Protein AF-A0A821EH06-F1 (afdb_monomer_lite)

Sequence (300 aa):
MPVSCYENNYISHDSTIPNVIPVTTNDNQTNRSSASYPCANDYSTTKKLIIRVIKYSCQLEQRFNEFCLLRSLLRQLLQFHNDDKTQHEREQYLLKLFDLNKSNDLYLRRNLFLLNDLLDVRFRRSPIETENNNEKNFVRTYETNINELLLHILNQLIEPSANTNDTYTNTVNGLHSSYSQLRLSTGSVSTAVTYHIPTASKILFIIDDIHFADESSLKHLLTLGSHSKCLLILSMKPPHNNHNSRSTSNTLQSISTDSRVYLRRLPGLELRYLATLACQILSVHKVPTKIVKVLNESCN

Foldseek 3Di:
DDDDDDDDDDDDDDPDDDFWDQDDDDDDDDDDDDDDDPDPPPPPVPPGATEGEAEAEFDLVQQPPPCSVVLNRVCVLQVVPDCPDPLVRLVVSLLVLADPVDPVSVVLLLVCCLCCVSDVHHDDNDPPPPPPPPPPPPPPDSLNSVLSNVVSSLCSQQDPDPPPPPPPPPDDDDDDDDDDDPDDDDDDPPPPPPDDRHHGNAYEYAYEQCQSHHPNNLSSVVSVCPDPRYHYHYYHDDDDPPPPPPDPDVSVVVLVVDPVDDDDDDDPDDLVCQQVVVCVVVVHPGDDPVVSVVSVVVRD

Radius of gyration: 26.93 Å; chains: 1; bounding box: 76×60×78 Å

pLDDT: mean 74.35, std 22.85, range [26.41, 97.38]

Structure (mmCIF, N/CA/C/O backbone):
data_AF-A0A821EH06-F1
#
_entry.id   AF-A0A821EH06-F1
#
loop_
_atom_site.group_PDB
_atom_site.id
_atom_site.type_symbol
_atom_site.label_atom_id
_atom_site.label_alt_id
_atom_site.label_comp_id
_atom_site.label_asym_id
_atom_site.label_entity_id
_atom_site.label_seq_id
_atom_site.pdbx_PDB_ins_code
_atom_site.Cartn_x
_atom_site.Cartn_y
_atom_site.Cartn_z
_atom_site.occupancy
_atom_site.B_iso_or_equiv
_atom_site.auth_seq_id
_atom_site.auth_comp_id
_atom_site.auth_asym_id
_atom_site.auth_atom_id
_atom_site.pdbx_PDB_model_num
ATOM 1 N N . MET A 1 1 ? 13.508 -24.545 -37.659 1.00 35.31 1 MET A N 1
ATOM 2 C CA . MET A 1 1 ? 12.594 -24.614 -36.498 1.00 35.31 1 MET A CA 1
ATOM 3 C C . MET A 1 1 ? 11.491 -23.591 -36.704 1.00 35.31 1 MET A C 1
ATOM 5 O O . MET A 1 1 ? 11.846 -22.462 -37.027 1.00 35.31 1 MET A O 1
ATOM 9 N N . PRO A 1 2 ? 10.201 -23.951 -36.616 1.00 31.28 2 PRO A N 1
ATOM 10 C CA . PRO A 1 2 ? 9.131 -22.988 -36.829 1.00 31.28 2 PRO A CA 1
ATOM 11 C C . PRO A 1 2 ? 8.943 -22.144 -35.562 1.00 31.28 2 PRO A C 1
ATOM 13 O O . PRO A 1 2 ? 8.886 -22.672 -34.454 1.00 31.28 2 PRO A O 1
ATOM 16 N N . VAL A 1 3 ? 8.897 -20.827 -35.744 1.00 29.98 3 VAL A N 1
ATOM 17 C CA . VAL A 1 3 ? 8.636 -19.836 -34.695 1.00 29.98 3 VAL A CA 1
ATOM 18 C C . VAL A 1 3 ? 7.127 -19.609 -34.660 1.00 29.98 3 VAL A C 1
ATOM 20 O O . VAL A 1 3 ? 6.550 -19.207 -35.667 1.00 29.98 3 VAL A O 1
ATOM 23 N N . SER A 1 4 ? 6.484 -19.898 -33.528 1.00 26.41 4 SER A N 1
ATOM 24 C CA . SER A 1 4 ? 5.063 -19.610 -33.329 1.00 26.41 4 SER A CA 1
ATOM 25 C C . SER A 1 4 ? 4.859 -18.103 -33.172 1.00 26.41 4 SER A C 1
ATOM 27 O O . SER A 1 4 ? 5.376 -17.496 -32.230 1.00 26.41 4 SER A O 1
ATOM 29 N N . CYS A 1 5 ? 4.106 -17.502 -34.087 1.00 27.39 5 CYS A N 1
ATOM 30 C CA . CYS A 1 5 ? 3.636 -16.129 -33.984 1.00 27.39 5 CYS A CA 1
ATOM 31 C C . CYS A 1 5 ? 2.532 -16.061 -32.920 1.00 27.39 5 CYS A C 1
ATOM 33 O O . CYS A 1 5 ? 1.498 -16.703 -33.076 1.00 27.39 5 CYS A O 1
ATOM 35 N N . TYR A 1 6 ? 2.749 -15.298 -31.848 1.00 28.02 6 TYR A N 1
ATOM 36 C CA . TYR A 1 6 ? 1.668 -14.875 -30.960 1.00 28.02 6 TYR A CA 1
ATOM 37 C C . TYR A 1 6 ? 1.122 -13.541 -31.474 1.00 28.02 6 TYR A C 1
ATOM 39 O O . TYR A 1 6 ? 1.847 -12.544 -31.507 1.00 28.02 6 TYR A O 1
ATOM 47 N N . GLU A 1 7 ? -0.143 -13.532 -31.890 1.00 27.62 7 GLU A N 1
ATOM 48 C CA . GLU A 1 7 ? -0.917 -12.307 -32.080 1.00 27.62 7 GLU A CA 1
ATOM 49 C C . GLU A 1 7 ? -1.227 -11.710 -30.705 1.00 27.62 7 GLU A C 1
ATOM 51 O O . GLU A 1 7 ? -1.977 -12.286 -29.920 1.00 27.62 7 GLU A O 1
ATOM 56 N N . ASN A 1 8 ? -0.643 -10.551 -30.409 1.00 29.97 8 ASN A N 1
ATOM 57 C CA . ASN A 1 8 ? -1.032 -9.735 -29.267 1.00 29.97 8 ASN A CA 1
ATOM 58 C C . ASN A 1 8 ? -1.765 -8.500 -29.787 1.00 29.97 8 ASN A C 1
ATOM 60 O O . ASN A 1 8 ? -1.144 -7.569 -30.296 1.00 29.97 8 ASN A O 1
ATOM 64 N N . ASN A 1 9 ? -3.087 -8.488 -29.621 1.00 27.39 9 ASN A N 1
ATOM 65 C CA . ASN A 1 9 ? -3.887 -7.275 -29.740 1.00 27.39 9 ASN A CA 1
ATOM 66 C C . ASN A 1 9 ? -3.593 -6.386 -28.529 1.00 27.39 9 ASN A C 1
ATOM 68 O O . ASN A 1 9 ? -4.043 -6.670 -27.419 1.00 27.39 9 ASN A O 1
ATOM 72 N N . TYR A 1 10 ? -2.811 -5.327 -28.732 1.00 33.59 10 TYR A N 1
ATOM 73 C CA . TYR A 1 10 ? -2.544 -4.337 -27.694 1.00 33.59 10 TYR A CA 1
ATOM 74 C C . TYR A 1 10 ? -3.632 -3.258 -27.716 1.00 33.59 10 TYR A C 1
ATOM 76 O O . TYR A 1 10 ? -3.831 -2.580 -28.724 1.00 33.59 10 TYR A O 1
ATOM 84 N N . ILE A 1 11 ? -4.349 -3.114 -26.600 1.00 30.94 11 ILE A N 1
ATOM 85 C CA . ILE A 1 11 ? -5.314 -2.035 -26.374 1.00 30.94 11 ILE A CA 1
ATOM 86 C C . ILE A 1 11 ? -4.530 -0.814 -25.879 1.00 30.94 11 ILE A C 1
ATOM 88 O O . ILE A 1 11 ? -3.825 -0.886 -24.873 1.00 30.94 11 ILE A O 1
ATOM 92 N N . SER A 1 12 ? -4.644 0.302 -26.600 1.00 28.78 12 SER A N 1
ATOM 93 C CA . SER A 1 12 ? -4.076 1.593 -26.203 1.00 28.78 12 SER A CA 1
ATOM 94 C C . SER A 1 12 ? -4.744 2.087 -24.916 1.00 28.78 12 SER A C 1
ATOM 96 O O . SER A 1 12 ? -5.971 2.182 -24.856 1.00 28.78 12 SER A O 1
ATOM 98 N N . HIS A 1 13 ? -3.953 2.390 -23.885 1.00 33.12 13 HIS A N 1
ATOM 99 C CA . HIS A 1 13 ? -4.451 2.964 -22.638 1.00 33.12 13 HIS A CA 1
ATOM 100 C C . HIS A 1 13 ? -4.210 4.471 -22.618 1.00 33.12 13 HIS A C 1
ATOM 102 O O . HIS A 1 13 ? -3.100 4.927 -22.353 1.00 33.12 13 HIS A O 1
ATOM 108 N N . ASP A 1 14 ? -5.287 5.220 -22.848 1.00 28.88 14 ASP A N 1
ATOM 109 C CA . ASP A 1 14 ? -5.404 6.614 -22.439 1.00 28.88 14 ASP A CA 1
ATOM 110 C C . ASP A 1 14 ? -5.573 6.695 -20.913 1.00 28.88 14 ASP A C 1
ATOM 112 O O . ASP A 1 14 ? -6.276 5.898 -20.278 1.00 28.88 14 ASP A O 1
ATOM 116 N N . SER A 1 15 ? -4.882 7.655 -20.309 1.00 38.91 15 SER A N 1
ATOM 117 C CA . SER A 1 15 ? -4.816 7.884 -18.870 1.00 38.91 15 SER A CA 1
ATOM 118 C C . SER A 1 15 ? -6.115 8.484 -18.329 1.00 38.91 15 SER A C 1
ATOM 120 O O . SER A 1 15 ? -6.247 9.696 -18.192 1.00 38.91 15 SER A O 1
ATOM 122 N N . THR A 1 16 ? -7.081 7.623 -18.012 1.00 38.97 16 THR A N 1
ATOM 123 C CA . THR A 1 16 ? -8.160 7.833 -17.022 1.00 38.97 16 THR A CA 1
ATOM 124 C C . THR A 1 16 ? -8.877 6.494 -16.817 1.00 38.97 16 THR A C 1
ATOM 126 O O . THR A 1 1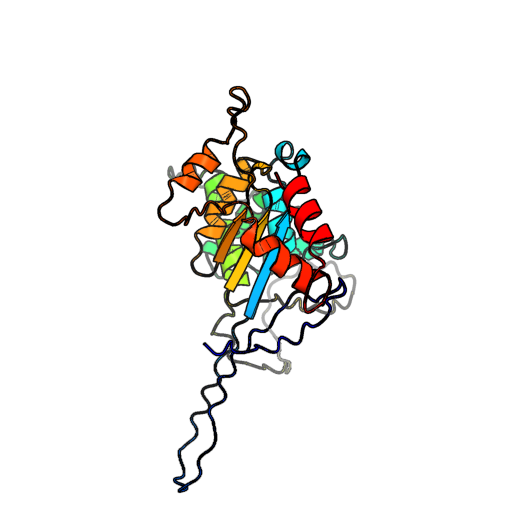6 ? -9.954 6.248 -17.347 1.00 38.97 16 THR A O 1
ATOM 129 N N . ILE A 1 17 ? -8.248 5.564 -16.088 1.00 36.72 17 ILE A N 1
ATOM 130 C CA . ILE A 1 17 ? -8.836 4.237 -15.834 1.00 36.72 17 ILE A CA 1
ATOM 131 C C . ILE A 1 17 ? -9.448 4.206 -14.425 1.00 36.72 17 ILE A C 1
ATOM 133 O O . ILE A 1 17 ? -8.758 4.548 -13.461 1.00 36.72 17 ILE A O 1
ATOM 137 N N . PRO A 1 18 ? -10.714 3.777 -14.269 1.00 41.22 18 PRO A N 1
ATOM 138 C CA . PRO A 1 18 ? -11.351 3.615 -12.968 1.00 41.22 18 PRO A CA 1
ATOM 139 C C . PRO A 1 18 ? -10.690 2.498 -12.143 1.00 41.22 18 PRO A C 1
ATOM 141 O O . PRO A 1 18 ? -10.280 1.457 -12.650 1.00 41.22 18 PRO A O 1
ATOM 144 N N . ASN A 1 19 ? -10.610 2.730 -10.834 1.00 45.41 19 ASN A N 1
ATOM 145 C CA . ASN A 1 19 ? -9.705 2.083 -9.875 1.00 45.41 19 ASN A CA 1
ATOM 146 C C . ASN A 1 19 ? -10.080 0.641 -9.447 1.00 45.41 19 ASN A C 1
ATOM 148 O O . ASN A 1 19 ? -9.717 0.196 -8.357 1.00 45.41 19 ASN A O 1
ATOM 152 N N . VAL A 1 20 ? -10.834 -0.100 -10.263 1.00 46.38 20 VAL A N 1
ATOM 153 C CA . VAL A 1 20 ? -11.288 -1.461 -9.937 1.00 46.38 20 VAL A CA 1
ATOM 154 C C . VAL A 1 20 ? -11.141 -2.339 -11.174 1.00 46.38 20 VAL A C 1
ATOM 156 O O . VAL A 1 20 ? -11.916 -2.214 -12.116 1.00 46.38 20 VAL A O 1
ATOM 159 N N . ILE A 1 21 ? -10.147 -3.233 -11.172 1.00 45.00 21 ILE A N 1
ATOM 160 C CA . ILE A 1 21 ? -9.966 -4.231 -12.233 1.00 45.00 21 ILE A CA 1
ATOM 161 C C . ILE A 1 21 ? -10.627 -5.535 -11.772 1.00 45.00 21 ILE A C 1
ATOM 163 O O . ILE A 1 21 ? -10.062 -6.250 -10.939 1.00 45.00 21 ILE A O 1
ATOM 167 N N . PRO A 1 22 ? -11.822 -5.877 -12.278 1.00 41.72 22 PRO A N 1
ATOM 168 C CA . PRO A 1 22 ? -12.354 -7.216 -12.119 1.00 41.72 22 PRO A CA 1
ATOM 169 C C . PRO A 1 22 ? -11.514 -8.215 -12.924 1.00 41.72 22 PRO A C 1
ATOM 171 O O . PRO A 1 22 ? -11.575 -8.225 -14.150 1.00 41.72 22 PRO A O 1
ATOM 174 N N . VAL A 1 23 ? -10.766 -9.090 -12.253 1.00 42.41 23 VAL A N 1
ATOM 175 C CA . VAL A 1 23 ? -10.092 -10.213 -12.920 1.00 42.41 23 VAL A CA 1
ATOM 176 C C . VAL A 1 23 ? -11.081 -11.374 -13.030 1.00 42.41 23 VAL A C 1
ATOM 178 O O . VAL A 1 23 ? -11.440 -11.991 -12.031 1.00 42.41 23 VAL A O 1
ATOM 181 N N . THR A 1 24 ? -11.553 -11.651 -14.244 1.00 36.44 24 THR A N 1
ATOM 182 C CA . THR A 1 24 ? -12.287 -12.878 -14.601 1.00 36.44 24 THR A CA 1
ATOM 183 C C . THR A 1 24 ? -11.355 -13.799 -15.375 1.00 36.44 24 THR A C 1
ATOM 185 O O . THR A 1 24 ? -11.026 -13.514 -16.522 1.00 36.44 24 THR A O 1
ATOM 188 N N . THR A 1 25 ? -10.925 -14.897 -14.761 1.00 34.91 25 THR A N 1
ATOM 189 C CA . THR A 1 25 ? -10.268 -16.009 -15.459 1.00 34.91 25 THR A CA 1
ATOM 190 C C . THR A 1 25 ? -11.351 -16.883 -16.090 1.00 34.91 25 THR A C 1
ATOM 192 O O . THR A 1 25 ? -12.025 -17.621 -15.377 1.00 34.91 25 THR A O 1
ATOM 195 N N . ASN A 1 26 ? -11.559 -16.755 -17.403 1.00 35.03 26 ASN A N 1
ATOM 196 C CA . ASN A 1 26 ? -12.388 -17.677 -18.180 1.00 35.03 26 ASN A CA 1
ATOM 197 C C . ASN A 1 26 ? -11.475 -18.708 -18.852 1.00 35.03 26 ASN A C 1
ATOM 199 O O . ASN A 1 26 ? -10.814 -18.392 -19.840 1.00 35.03 26 ASN A O 1
ATOM 203 N N . ASP A 1 27 ? -11.475 -19.934 -18.336 1.00 41.16 27 ASP A N 1
ATOM 204 C CA . ASP A 1 27 ? -10.922 -21.094 -19.031 1.00 41.16 27 ASP A CA 1
ATOM 205 C C . ASP A 1 27 ? -11.995 -21.646 -19.979 1.00 41.16 27 ASP A C 1
ATOM 207 O O . ASP A 1 27 ? -12.896 -22.373 -19.564 1.00 41.16 27 ASP A O 1
ATOM 211 N N . ASN A 1 28 ? -11.927 -21.288 -21.264 1.00 41.69 28 ASN A N 1
ATOM 212 C CA . ASN A 1 28 ? -12.802 -21.876 -22.280 1.00 41.69 28 ASN A CA 1
ATOM 213 C C . ASN A 1 28 ? -12.155 -23.127 -22.889 1.00 41.69 28 ASN A C 1
ATOM 215 O O . ASN A 1 28 ? -11.200 -23.045 -23.663 1.00 41.69 28 ASN A O 1
ATOM 219 N N . GLN A 1 29 ? -12.730 -24.284 -22.552 1.00 39.81 29 GLN A N 1
ATOM 220 C CA . GLN A 1 29 ? -12.490 -25.569 -23.200 1.00 39.81 29 GLN A CA 1
ATOM 221 C C . GLN A 1 29 ? -13.198 -25.675 -24.555 1.00 39.81 29 GLN A C 1
ATOM 223 O O . GLN A 1 29 ? -14.262 -25.111 -24.804 1.00 39.81 29 GLN A O 1
ATOM 228 N N . THR A 1 30 ? -12.559 -26.445 -25.427 1.00 42.34 30 THR A N 1
ATOM 229 C CA . THR A 1 30 ? -12.935 -26.752 -26.802 1.00 42.34 30 THR A CA 1
ATOM 230 C C . THR A 1 30 ? -14.045 -27.810 -26.858 1.00 42.34 30 THR A C 1
ATOM 232 O O . THR A 1 30 ? -14.008 -28.813 -26.151 1.00 42.34 30 THR A O 1
ATOM 235 N N . ASN A 1 31 ? -15.012 -27.581 -27.748 1.00 47.19 31 ASN A N 1
ATOM 236 C CA . ASN A 1 31 ? -16.177 -28.416 -28.049 1.00 47.19 31 ASN A CA 1
ATOM 237 C C . ASN A 1 31 ? -15.871 -29.908 -28.284 1.00 47.19 31 ASN A C 1
ATOM 239 O O . ASN A 1 31 ? -15.059 -30.237 -29.150 1.00 47.19 31 ASN A O 1
ATOM 243 N N . ARG A 1 32 ? -16.672 -30.796 -27.676 1.00 38.34 32 ARG A N 1
ATOM 244 C CA . ARG A 1 32 ? -17.138 -32.049 -28.303 1.00 38.34 32 ARG A CA 1
ATOM 245 C C . ARG A 1 32 ? -18.443 -32.539 -27.666 1.00 38.34 32 ARG A C 1
ATOM 247 O O . ARG A 1 32 ? -18.538 -32.709 -26.457 1.00 38.34 32 ARG A O 1
ATOM 254 N N . SER A 1 33 ? -19.441 -32.736 -28.520 1.00 45.84 33 SER A N 1
ATOM 255 C CA . SER A 1 33 ? -20.816 -33.130 -28.213 1.00 45.84 33 SER A CA 1
ATOM 256 C C . SER A 1 33 ? -20.946 -34.618 -27.890 1.00 45.84 33 SER A C 1
ATOM 258 O O . SER A 1 33 ? -20.492 -35.418 -28.701 1.00 45.84 33 SER A O 1
ATOM 260 N N . SER A 1 34 ? -21.657 -34.975 -26.810 1.00 44.31 34 SER A N 1
ATOM 261 C CA . SER A 1 34 ? -22.610 -36.107 -26.772 1.00 44.31 34 SER A CA 1
ATOM 262 C C . SER A 1 34 ? -23.191 -36.365 -25.369 1.00 44.31 34 SER A C 1
ATOM 264 O O . SER A 1 34 ? -22.455 -36.359 -24.390 1.00 44.31 34 SER A O 1
ATOM 266 N N . ALA A 1 35 ? -24.488 -36.706 -25.352 1.00 41.72 35 ALA A N 1
ATOM 267 C CA . ALA A 1 35 ? -25.292 -37.329 -24.287 1.00 41.72 35 ALA A CA 1
ATOM 268 C C . ALA A 1 35 ? -25.707 -36.465 -23.074 1.00 41.72 35 ALA A C 1
ATOM 270 O O . ALA A 1 35 ? -24.944 -36.187 -22.155 1.00 41.72 35 ALA A O 1
ATOM 271 N N . SER A 1 36 ? -26.993 -36.101 -23.073 1.00 43.34 36 SER A N 1
ATOM 272 C CA . SER A 1 36 ? -27.711 -35.391 -22.017 1.00 43.34 36 SER A CA 1
ATOM 273 C C . SER A 1 36 ? -28.086 -36.319 -20.854 1.00 43.34 36 SER A C 1
ATOM 275 O O . SER A 1 36 ? -29.035 -37.098 -20.959 1.00 43.34 36 SER A O 1
ATOM 277 N N . TYR A 1 37 ? -27.392 -36.172 -19.729 1.00 48.25 37 TYR A N 1
ATOM 278 C CA . TYR A 1 37 ? -27.926 -36.492 -18.404 1.00 48.25 37 TYR A CA 1
ATOM 279 C C . TYR A 1 37 ? -28.367 -35.181 -17.732 1.00 48.25 37 TYR A C 1
ATOM 281 O O . TYR A 1 37 ? -27.682 -34.169 -17.905 1.00 48.25 37 TYR A O 1
ATOM 289 N N . PRO A 1 38 ? -29.475 -35.152 -16.968 1.00 46.28 38 PRO A N 1
ATOM 290 C CA . PRO A 1 38 ? -29.847 -33.991 -16.172 1.00 46.28 38 PRO A CA 1
ATOM 291 C C . PRO A 1 38 ? -28.908 -33.921 -14.964 1.00 46.28 38 PRO A C 1
ATOM 293 O O . PRO A 1 38 ? -29.200 -34.437 -13.888 1.00 46.28 38 PRO A O 1
ATOM 296 N N . CYS A 1 39 ? -27.731 -33.333 -15.166 1.00 44.28 39 CYS A N 1
ATOM 297 C CA . CYS A 1 39 ? -26.851 -32.970 -14.070 1.00 44.28 39 CYS A CA 1
ATOM 298 C C . CYS A 1 39 ? -27.495 -31.775 -13.362 1.00 44.28 39 CYS A C 1
ATOM 300 O O . CYS A 1 39 ? -27.736 -30.739 -13.985 1.00 44.28 39 CYS A O 1
ATOM 302 N N . ALA A 1 40 ? -27.827 -31.941 -12.083 1.00 47.28 40 ALA A N 1
ATOM 303 C CA . ALA A 1 40 ? -28.169 -30.831 -11.214 1.00 47.28 40 ALA A CA 1
ATOM 304 C C . ALA A 1 40 ? -26.985 -29.858 -11.232 1.00 47.28 40 ALA A C 1
ATOM 306 O O . ALA A 1 40 ? -25.922 -30.142 -10.686 1.00 47.28 40 ALA A O 1
ATOM 307 N N . ASN A 1 41 ? -27.144 -28.748 -11.951 1.00 47.53 41 ASN A N 1
ATOM 308 C CA . ASN A 1 41 ? -26.167 -27.678 -11.946 1.00 47.53 41 ASN A CA 1
ATOM 309 C C . ASN A 1 41 ? -26.222 -27.029 -10.563 1.00 47.53 41 ASN A C 1
ATOM 311 O O . ASN A 1 41 ? -27.039 -26.143 -10.311 1.00 47.53 41 ASN A O 1
ATOM 315 N N . ASP A 1 42 ? -25.344 -27.482 -9.674 1.00 46.19 42 ASP A N 1
ATOM 316 C CA . ASP A 1 42 ? -24.936 -26.728 -8.500 1.00 46.19 42 ASP A CA 1
ATOM 317 C C . ASP A 1 42 ? -24.261 -25.449 -9.001 1.00 46.19 42 ASP A C 1
ATOM 319 O O . ASP A 1 42 ? -23.049 -25.385 -9.215 1.00 46.19 42 ASP A O 1
ATOM 323 N N . TYR A 1 43 ? -25.065 -24.412 -9.239 1.00 54.75 43 TYR A N 1
ATOM 324 C CA . TYR A 1 43 ? -24.589 -23.057 -9.484 1.00 54.75 43 TYR A CA 1
ATOM 325 C C . TYR A 1 43 ? -24.007 -22.509 -8.178 1.00 54.75 43 TYR A C 1
ATOM 327 O O . TYR A 1 43 ? -24.575 -21.629 -7.534 1.00 54.75 43 TYR A O 1
ATOM 335 N N . SER A 1 44 ? -22.856 -23.046 -7.771 1.00 59.66 44 SER A N 1
ATOM 336 C CA . SER A 1 44 ? -21.992 -22.412 -6.791 1.00 59.66 44 SER A CA 1
ATOM 337 C C . SER A 1 44 ? -21.570 -21.086 -7.401 1.00 59.66 44 SER A C 1
ATOM 339 O O . SER A 1 44 ? -20.740 -21.031 -8.309 1.00 59.66 44 SER A O 1
ATOM 341 N N . THR A 1 45 ? -22.218 -20.007 -6.970 1.00 70.31 45 THR A N 1
ATOM 342 C CA . THR A 1 45 ? -21.861 -18.650 -7.363 1.00 70.31 45 THR A CA 1
ATOM 343 C C . THR A 1 45 ? -20.470 -18.373 -6.811 1.00 70.31 45 THR A C 1
ATOM 345 O O . THR A 1 45 ? -20.314 -17.915 -5.676 1.00 70.31 45 THR A O 1
ATOM 348 N N . THR A 1 46 ? -19.440 -18.698 -7.590 1.00 74.94 46 THR A N 1
ATOM 349 C CA . THR A 1 46 ? -18.056 -18.382 -7.258 1.00 74.94 46 THR A CA 1
ATOM 350 C C . THR A 1 46 ? -17.966 -16.873 -7.102 1.00 74.94 46 THR A C 1
ATOM 352 O O . THR A 1 46 ? -18.081 -16.130 -8.080 1.00 74.94 46 THR A O 1
ATOM 355 N N . LYS A 1 47 ? -17.835 -16.406 -5.855 1.00 78.56 47 LYS A N 1
ATOM 356 C CA . LYS A 1 47 ? -17.725 -14.979 -5.551 1.00 78.56 47 LYS A CA 1
ATOM 357 C C . LYS A 1 47 ? -16.556 -14.413 -6.349 1.00 78.56 47 LYS A C 1
ATOM 359 O O . LYS A 1 47 ? -15.421 -14.868 -6.211 1.00 78.56 47 LYS A O 1
ATOM 364 N N . LYS A 1 48 ? -16.847 -13.428 -7.197 1.00 84.00 48 LYS A N 1
ATOM 365 C CA . LYS A 1 48 ? -15.843 -12.744 -8.006 1.00 84.00 48 LYS A CA 1
ATOM 366 C C . LYS A 1 48 ? -14.813 -12.100 -7.080 1.00 84.00 48 LYS A C 1
ATOM 368 O O . LYS A 1 48 ? -15.170 -11.284 -6.234 1.00 84.00 48 LYS A O 1
ATOM 373 N N . LEU A 1 49 ? -13.547 -12.474 -7.239 1.00 86.25 49 LEU A N 1
ATOM 374 C CA . LEU A 1 49 ? -12.453 -11.897 -6.466 1.00 86.25 49 LEU A CA 1
ATOM 375 C C . LEU A 1 49 ? -12.280 -10.424 -6.863 1.00 86.25 49 LEU A C 1
ATOM 377 O O . LEU A 1 49 ? -11.999 -10.119 -8.022 1.00 86.25 49 LEU A O 1
ATOM 381 N N . ILE A 1 50 ? -12.425 -9.514 -5.900 1.00 90.56 50 ILE A N 1
ATOM 382 C CA . ILE A 1 50 ? -12.175 -8.084 -6.109 1.00 90.56 50 ILE A CA 1
ATOM 383 C C . ILE A 1 50 ? -10.796 -7.768 -5.537 1.00 90.56 50 ILE A C 1
ATOM 385 O O . ILE A 1 50 ? -10.584 -7.871 -4.329 1.00 90.56 50 ILE A O 1
ATOM 389 N N . ILE A 1 51 ? -9.849 -7.397 -6.398 1.00 93.12 51 ILE A N 1
ATOM 390 C CA . ILE A 1 51 ? -8.514 -6.959 -5.980 1.00 93.12 51 ILE A CA 1
ATOM 391 C C . ILE A 1 51 ? -8.457 -5.443 -6.092 1.00 93.12 51 ILE A C 1
ATOM 393 O O . ILE A 1 51 ? -8.684 -4.880 -7.163 1.00 93.12 51 ILE A O 1
ATOM 397 N N . ARG A 1 52 ? -8.113 -4.784 -4.990 1.00 94.00 52 ARG A N 1
ATOM 398 C CA . ARG A 1 52 ? -7.849 -3.350 -4.981 1.00 94.00 52 ARG A CA 1
ATOM 399 C C . ARG A 1 52 ? -6.362 -3.098 -5.161 1.00 94.00 52 ARG A C 1
ATOM 401 O O . ARG A 1 52 ? -5.559 -3.639 -4.408 1.00 94.00 52 ARG A O 1
ATOM 408 N N . VAL A 1 53 ? -6.004 -2.258 -6.124 1.00 95.50 53 VAL A N 1
ATOM 409 C CA . VAL A 1 53 ? -4.609 -1.891 -6.390 1.00 95.50 53 VAL A CA 1
ATOM 410 C C . VAL A 1 53 ? -4.374 -0.458 -5.924 1.00 95.50 53 VAL A C 1
ATOM 412 O O . VAL A 1 53 ? -5.112 0.445 -6.304 1.00 95.50 53 VAL A O 1
ATOM 415 N N . ILE A 1 54 ? -3.355 -0.255 -5.093 1.00 96.06 54 ILE A N 1
ATOM 416 C CA . ILE A 1 54 ? -2.909 1.050 -4.602 1.00 96.06 54 ILE A CA 1
ATOM 417 C C . ILE A 1 54 ? -1.498 1.261 -5.134 1.00 96.06 54 ILE A C 1
ATOM 419 O O . ILE A 1 54 ? -0.588 0.506 -4.794 1.00 96.06 54 ILE A O 1
ATOM 423 N N . LYS A 1 55 ? -1.331 2.268 -5.993 1.00 96.62 55 LYS A N 1
ATOM 424 C CA . LYS A 1 55 ? -0.038 2.630 -6.580 1.00 96.62 55 LYS A CA 1
ATOM 425 C C . LYS A 1 55 ? 0.451 3.933 -5.968 1.00 96.62 55 LYS A C 1
ATOM 427 O O . LYS A 1 55 ? -0.308 4.897 -5.853 1.00 96.62 55 LYS A O 1
ATOM 432 N N . TYR A 1 56 ? 1.718 3.970 -5.588 1.00 96.50 56 TYR A N 1
ATOM 433 C CA . TYR A 1 56 ? 2.339 5.164 -5.041 1.00 96.50 56 TYR A CA 1
ATOM 434 C C . TYR A 1 56 ? 3.794 5.257 -5.479 1.00 96.50 56 TYR A C 1
ATOM 436 O O . TYR A 1 56 ? 4.498 4.259 -5.459 1.00 96.50 56 TYR A O 1
ATOM 444 N N . SER A 1 57 ? 4.247 6.451 -5.845 1.00 96.38 57 SER A N 1
ATOM 445 C CA . SER A 1 57 ? 5.657 6.719 -6.126 1.00 96.38 57 SER A CA 1
ATOM 446 C C . SER A 1 57 ? 6.166 7.690 -5.078 1.00 96.38 57 SER A C 1
ATOM 448 O O . SER A 1 57 ? 5.640 8.800 -4.958 1.00 96.38 57 SER A O 1
ATOM 450 N N . CYS A 1 58 ? 7.168 7.275 -4.311 1.00 94.44 58 CYS A N 1
ATOM 451 C CA . CYS A 1 58 ? 7.802 8.158 -3.347 1.00 94.44 58 CYS A CA 1
ATOM 452 C C . CYS A 1 58 ? 8.599 9.248 -4.073 1.00 94.44 58 CYS A C 1
ATOM 454 O O . CYS A 1 58 ? 9.189 9.016 -5.127 1.00 94.44 58 CYS A O 1
ATOM 456 N N . GLN A 1 59 ? 8.637 10.438 -3.482 1.00 92.75 59 GLN A N 1
ATOM 457 C CA . GLN A 1 59 ? 9.445 11.563 -3.959 1.00 92.75 59 GLN A CA 1
ATOM 458 C C . GLN A 1 59 ? 10.504 11.911 -2.916 1.00 92.75 59 GLN A C 1
ATOM 460 O O . GLN A 1 59 ? 10.295 11.685 -1.724 1.00 92.75 59 GLN A O 1
ATOM 465 N N . LEU A 1 60 ? 11.635 12.469 -3.349 1.00 86.88 60 LEU A N 1
ATOM 466 C CA . LEU A 1 60 ? 12.774 12.761 -2.474 1.00 86.88 60 LEU A CA 1
ATOM 467 C C . LEU A 1 60 ? 12.389 13.670 -1.297 1.00 86.88 60 LEU A C 1
ATOM 469 O O . LEU A 1 60 ? 12.833 13.453 -0.171 1.00 86.88 60 LEU A O 1
ATOM 473 N N . GLU A 1 61 ? 11.534 14.657 -1.547 1.00 88.31 61 GLU A N 1
ATOM 474 C CA . GLU A 1 61 ? 11.060 15.642 -0.575 1.00 88.31 61 GLU A CA 1
ATOM 475 C C . GLU A 1 61 ? 10.285 14.986 0.576 1.00 88.31 61 GLU A C 1
ATOM 477 O O . GLU A 1 61 ? 10.277 15.487 1.701 1.00 88.31 61 GLU A O 1
ATOM 482 N N . GLN A 1 62 ? 9.661 13.835 0.317 1.00 81.81 62 GLN A N 1
ATOM 483 C CA . GLN A 1 62 ? 8.831 13.125 1.288 1.00 81.81 62 GLN A CA 1
ATOM 484 C C . GLN A 1 62 ? 9.655 12.512 2.414 1.00 81.81 62 GLN A C 1
ATOM 486 O O . GLN A 1 62 ? 9.137 12.355 3.515 1.00 81.81 62 GLN A O 1
ATOM 491 N N . ARG A 1 63 ? 10.948 12.247 2.185 1.00 81.69 63 ARG A N 1
ATOM 492 C CA . ARG A 1 63 ? 11.863 11.739 3.216 1.00 81.69 63 ARG A CA 1
ATOM 493 C C . ARG A 1 63 ? 11.926 12.652 4.445 1.00 81.69 63 ARG A C 1
ATOM 495 O O . ARG A 1 63 ? 12.230 12.183 5.539 1.00 81.69 63 ARG A O 1
ATOM 502 N N . PHE A 1 64 ? 11.660 13.945 4.263 1.00 84.69 64 PHE A N 1
ATOM 503 C CA . PHE A 1 64 ? 11.709 14.956 5.320 1.00 84.69 64 PHE A CA 1
ATOM 504 C C . PHE A 1 64 ? 10.351 15.213 5.984 1.00 84.69 64 PHE A C 1
ATOM 506 O O . PHE A 1 64 ? 10.279 15.987 6.935 1.00 84.69 64 PHE A O 1
ATOM 513 N N . ASN A 1 65 ? 9.278 14.591 5.494 1.00 88.50 65 ASN A N 1
ATOM 514 C CA . ASN A 1 65 ? 7.933 14.750 6.029 1.00 88.50 65 ASN A CA 1
ATOM 515 C C . ASN A 1 65 ? 7.505 13.440 6.689 1.00 88.50 65 ASN A C 1
ATOM 517 O O . ASN A 1 65 ? 7.212 12.453 6.014 1.00 88.50 65 ASN A O 1
ATOM 521 N N . GLU A 1 66 ? 7.491 13.435 8.019 1.00 90.31 66 GLU A N 1
ATOM 522 C CA . GLU A 1 66 ? 7.157 12.241 8.783 1.00 90.31 66 GLU A CA 1
ATOM 523 C C . GLU A 1 66 ? 5.751 11.735 8.433 1.00 90.31 66 GLU A C 1
ATOM 525 O O . GLU A 1 66 ? 4.795 12.505 8.294 1.00 90.31 66 GLU A O 1
ATOM 530 N N . PHE A 1 67 ? 5.635 10.418 8.267 1.00 92.75 67 PHE A N 1
ATOM 531 C CA . PHE A 1 67 ? 4.407 9.729 7.889 1.00 92.75 67 PHE A CA 1
ATOM 532 C C . PHE A 1 67 ? 3.831 10.123 6.521 1.00 92.75 67 PHE A C 1
ATOM 534 O O . PHE A 1 67 ? 2.665 9.831 6.244 1.00 92.75 67 PHE A O 1
ATOM 541 N N . CYS A 1 68 ? 4.594 10.776 5.639 1.00 93.44 68 CYS A N 1
ATOM 542 C CA . CYS A 1 68 ? 4.078 11.241 4.349 1.00 93.44 68 CYS A CA 1
ATOM 543 C C . CYS A 1 68 ? 3.597 10.085 3.460 1.00 93.44 68 CYS A C 1
ATOM 545 O O . CYS A 1 68 ? 2.491 10.141 2.904 1.00 93.44 68 CYS A O 1
ATOM 547 N N . LEU A 1 69 ? 4.389 9.011 3.375 1.00 94.69 69 LEU A N 1
ATOM 548 C CA . LEU A 1 69 ? 4.003 7.806 2.644 1.00 94.69 69 LEU A CA 1
ATOM 549 C C . LEU A 1 69 ? 2.760 7.168 3.278 1.00 94.69 69 LEU A C 1
ATOM 551 O O . LEU A 1 69 ? 1.781 6.911 2.579 1.00 94.69 69 LEU A O 1
ATOM 555 N N . LEU A 1 70 ? 2.763 6.956 4.598 1.00 95.38 70 LEU A N 1
ATOM 556 C CA . LEU A 1 70 ? 1.640 6.337 5.304 1.00 95.38 70 LEU A CA 1
ATOM 557 C C . LEU A 1 70 ? 0.338 7.137 5.131 1.00 95.38 70 LEU A C 1
ATOM 559 O O . LEU A 1 70 ? -0.692 6.560 4.782 1.00 95.38 70 LEU A O 1
ATOM 563 N N . ARG A 1 71 ? 0.389 8.464 5.302 1.00 95.00 71 ARG A N 1
ATOM 564 C CA . ARG A 1 71 ? -0.724 9.399 5.059 1.00 95.00 71 ARG A CA 1
ATOM 565 C C . ARG A 1 71 ? -1.295 9.211 3.658 1.00 95.00 71 ARG A C 1
ATOM 567 O O . ARG A 1 71 ? -2.507 9.071 3.495 1.00 95.00 71 ARG A O 1
ATOM 574 N N . SER A 1 72 ? -0.430 9.170 2.649 1.00 94.69 72 SER A N 1
ATOM 575 C CA . SER A 1 72 ? -0.850 9.006 1.258 1.00 94.69 72 SER A CA 1
ATOM 576 C C . SER A 1 72 ? -1.508 7.651 1.018 1.00 94.69 72 SER A C 1
ATOM 578 O O . SER A 1 72 ? -2.607 7.600 0.468 1.00 94.69 72 SER A O 1
ATOM 580 N N . LEU A 1 73 ? -0.899 6.560 1.487 1.00 95.12 73 LEU A N 1
ATOM 581 C CA . LEU A 1 73 ? -1.461 5.216 1.342 1.00 95.12 73 LEU A CA 1
ATOM 582 C C . LEU A 1 73 ? -2.815 5.083 2.036 1.00 95.12 73 LEU A C 1
ATOM 584 O O . LEU A 1 73 ? -3.742 4.533 1.446 1.00 95.12 73 LEU A O 1
ATOM 588 N N . LEU A 1 74 ? -2.963 5.619 3.250 1.00 94.62 74 LEU A N 1
ATOM 589 C CA . LEU A 1 74 ? -4.225 5.560 3.982 1.00 94.62 74 LEU A CA 1
ATOM 590 C C . LEU A 1 74 ? -5.321 6.387 3.312 1.00 94.62 74 LEU A C 1
ATOM 592 O O . LEU A 1 74 ? -6.457 5.924 3.220 1.00 94.62 74 LEU A O 1
ATOM 596 N N . ARG A 1 75 ? -4.994 7.571 2.783 1.00 94.25 75 ARG A N 1
ATOM 597 C CA . ARG A 1 75 ? -5.944 8.370 1.994 1.00 94.25 75 ARG A CA 1
ATOM 598 C C . ARG A 1 75 ? -6.409 7.612 0.756 1.00 94.25 75 ARG A C 1
ATOM 600 O O . ARG A 1 75 ? -7.612 7.548 0.508 1.00 94.25 75 ARG A O 1
ATOM 607 N N . GLN A 1 76 ? -5.488 6.980 0.023 1.00 93.38 76 GLN A N 1
ATOM 608 C CA . GLN A 1 76 ? -5.857 6.149 -1.125 1.00 93.38 76 GLN A CA 1
ATOM 609 C C . GLN A 1 76 ? -6.692 4.938 -0.710 1.00 93.38 76 GLN A C 1
ATOM 611 O O . GLN A 1 76 ? -7.669 4.613 -1.378 1.00 93.38 76 GLN A O 1
ATOM 616 N N . LEU A 1 77 ? -6.346 4.288 0.403 1.00 93.00 77 LEU A N 1
ATOM 617 C CA . LEU A 1 77 ? -7.041 3.129 0.961 1.00 93.00 77 LEU A CA 1
ATOM 618 C C . LEU A 1 77 ? -8.458 3.473 1.451 1.00 93.00 77 LEU A C 1
ATOM 620 O O . LEU A 1 77 ? -9.388 2.694 1.264 1.00 93.00 77 LEU A O 1
ATOM 624 N N . LEU A 1 78 ? -8.678 4.660 1.999 1.00 93.31 78 LEU A N 1
ATOM 625 C CA . LEU A 1 78 ? -9.997 5.104 2.466 1.00 93.31 78 LEU A CA 1
ATOM 626 C C . LEU A 1 78 ? -10.788 5.872 1.399 1.00 93.31 78 LEU A C 1
ATOM 628 O O . LEU A 1 78 ? -11.925 6.275 1.642 1.00 93.31 78 LEU A O 1
ATOM 632 N N . GLN A 1 79 ? -10.206 6.057 0.208 1.00 91.56 79 GLN A N 1
ATOM 633 C CA . GLN A 1 79 ? -10.767 6.898 -0.855 1.00 91.56 79 GLN A CA 1
ATOM 634 C C . GLN A 1 79 ? -11.090 8.306 -0.335 1.00 91.56 79 GLN A C 1
ATOM 636 O O . GLN A 1 79 ? -12.170 8.854 -0.568 1.00 91.56 79 GLN A O 1
ATOM 641 N N . PHE A 1 80 ? -10.164 8.868 0.439 1.00 91.06 80 PHE A N 1
ATOM 642 C CA . PHE A 1 80 ? -10.155 10.275 0.835 1.00 91.06 80 PHE A CA 1
ATOM 643 C C . PHE A 1 80 ? -9.300 11.050 -0.173 1.00 91.06 80 PHE A C 1
ATOM 645 O O . PHE A 1 80 ? -8.334 11.720 0.189 1.00 91.06 80 PHE A O 1
ATOM 652 N N . HIS A 1 81 ? -9.595 10.849 -1.460 1.00 80.81 81 HIS A N 1
ATOM 653 C CA . HIS A 1 81 ? -8.958 11.586 -2.542 1.00 80.81 81 HIS A CA 1
ATOM 654 C C . HIS A 1 81 ? -9.623 12.949 -2.659 1.00 80.81 81 HIS A C 1
ATOM 656 O O . HIS A 1 81 ? -10.848 13.017 -2.603 1.00 80.81 81 HIS A O 1
ATOM 662 N N . ASN A 1 82 ? -8.801 13.981 -2.856 1.00 64.88 82 ASN A N 1
ATOM 663 C CA . ASN A 1 82 ? -9.216 15.371 -3.023 1.00 64.88 82 ASN A CA 1
ATOM 664 C C . ASN A 1 82 ? -10.047 15.914 -1.839 1.00 64.88 82 ASN A C 1
ATOM 666 O O . ASN A 1 82 ? -10.459 15.190 -0.930 1.00 64.88 82 ASN A O 1
ATOM 670 N N . ASP A 1 83 ? -10.279 17.223 -1.820 1.00 70.31 83 ASP A N 1
ATOM 671 C CA . ASP A 1 83 ? -11.099 17.891 -0.798 1.00 70.31 83 ASP A CA 1
ATOM 672 C C . ASP A 1 83 ? -12.605 17.582 -0.934 1.00 70.31 83 ASP A C 1
ATOM 674 O O . ASP A 1 83 ? -13.442 18.246 -0.329 1.00 70.31 83 ASP A O 1
ATOM 678 N N . ASP A 1 84 ? -12.951 16.530 -1.685 1.00 80.62 84 ASP A N 1
ATOM 679 C CA . ASP A 1 84 ? -14.313 16.084 -1.985 1.00 80.62 84 ASP A CA 1
ATOM 680 C C . ASP A 1 84 ? -15.095 15.701 -0.724 1.00 80.62 84 ASP A C 1
ATOM 682 O O . ASP A 1 84 ? -16.316 15.827 -0.679 1.00 80.62 84 ASP A O 1
ATOM 686 N N . LYS A 1 85 ? -14.391 15.215 0.306 1.00 87.12 85 LYS A N 1
ATO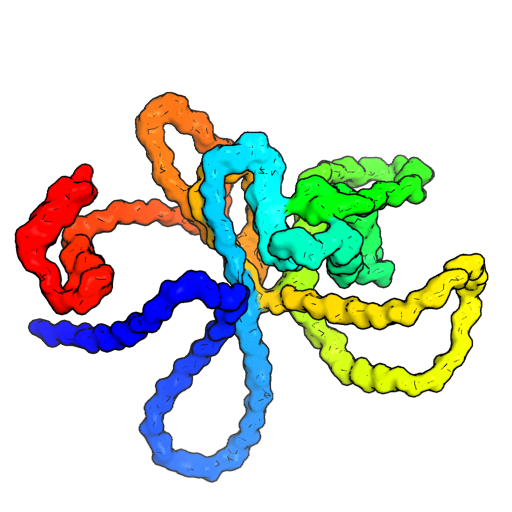M 687 C CA . LYS A 1 85 ? -14.973 14.903 1.614 1.00 87.12 85 LYS A CA 1
ATOM 688 C C . LYS A 1 85 ? -14.514 15.922 2.633 1.00 87.12 85 LYS A C 1
ATOM 690 O O . LYS A 1 85 ? -13.309 16.068 2.864 1.00 87.12 85 LYS A O 1
ATOM 695 N N . THR A 1 86 ? -15.476 16.527 3.315 1.00 92.25 86 THR A N 1
ATOM 696 C CA . THR A 1 86 ? -15.217 17.375 4.475 1.00 92.25 86 THR A CA 1
ATOM 697 C C . THR A 1 86 ? -14.568 16.569 5.601 1.00 92.25 86 THR A C 1
ATOM 699 O O . THR A 1 86 ? -14.729 15.350 5.713 1.00 92.25 86 THR A O 1
ATOM 702 N N . GLN A 1 87 ? -13.861 17.262 6.491 1.00 93.44 87 GLN A N 1
ATOM 703 C CA . GLN A 1 87 ? -13.257 16.663 7.683 1.00 93.44 87 GLN A CA 1
ATOM 704 C C . GLN A 1 87 ? -14.278 15.843 8.502 1.00 93.44 87 GLN A C 1
ATOM 706 O O . GLN A 1 87 ? -13.989 14.728 8.935 1.00 93.44 87 GLN A O 1
ATOM 711 N N . HIS A 1 88 ? -15.503 16.360 8.654 1.00 93.38 88 HIS A N 1
ATOM 712 C CA . HIS A 1 88 ? -16.577 15.680 9.376 1.00 93.38 88 HIS A CA 1
ATOM 713 C C . HIS A 1 88 ? -17.012 14.376 8.692 1.00 93.38 88 HIS A C 1
ATOM 715 O O . HIS A 1 88 ? -17.210 13.365 9.361 1.00 93.38 88 HIS A O 1
ATOM 721 N N . GLU A 1 89 ? -17.120 14.351 7.364 1.00 92.94 89 GLU A N 1
ATOM 722 C CA . GLU A 1 89 ? -17.482 13.132 6.630 1.00 92.94 89 GLU A CA 1
ATOM 723 C C . GLU A 1 89 ? -16.409 12.052 6.737 1.00 92.94 89 GLU A C 1
ATOM 725 O O . GLU A 1 89 ? -16.737 10.872 6.870 1.00 92.94 89 GLU A O 1
ATOM 730 N N . ARG A 1 90 ? -15.129 12.441 6.731 1.00 94.06 90 ARG A N 1
ATOM 731 C CA . ARG A 1 90 ? -14.007 11.517 6.964 1.00 94.06 90 ARG A CA 1
ATOM 732 C C . ARG A 1 90 ? -14.080 10.911 8.367 1.00 94.06 90 ARG A C 1
ATOM 734 O O . ARG A 1 90 ? -13.915 9.700 8.514 1.00 94.06 90 ARG A O 1
ATOM 741 N N . GLU A 1 91 ? -14.398 11.718 9.380 1.00 94.75 91 GLU A N 1
ATOM 742 C CA . GLU A 1 91 ? -14.630 11.239 10.748 1.00 94.75 91 GLU A CA 1
ATOM 743 C C . GLU A 1 91 ? -15.799 10.252 10.818 1.00 94.75 91 GLU A C 1
ATOM 745 O O . GLU A 1 91 ? -15.644 9.160 11.364 1.00 94.75 91 GLU A O 1
ATOM 750 N N . GLN A 1 92 ? -16.953 10.597 10.235 1.00 93.56 92 GLN A N 1
ATOM 751 C CA . GLN A 1 92 ? -18.123 9.714 10.223 1.00 93.56 92 GLN A CA 1
ATOM 752 C C . GLN A 1 92 ? -17.843 8.409 9.476 1.00 93.56 92 GLN A C 1
ATOM 754 O O . GLN A 1 92 ? -18.253 7.341 9.929 1.00 93.56 92 GLN A O 1
ATOM 759 N N . TYR A 1 93 ? -17.119 8.474 8.358 1.00 93.31 93 TYR A N 1
ATOM 760 C CA . TYR A 1 93 ? -16.703 7.294 7.608 1.00 93.31 93 TYR A CA 1
ATOM 761 C C . TYR A 1 93 ? -15.837 6.366 8.465 1.00 93.31 93 TYR A C 1
ATOM 763 O O . TYR A 1 93 ? -16.109 5.171 8.541 1.00 93.31 93 TYR A O 1
ATOM 771 N N . LEU A 1 94 ? -14.827 6.912 9.147 1.00 94.44 94 LEU A N 1
ATOM 772 C CA . LEU A 1 94 ? -13.957 6.134 10.025 1.00 94.44 94 LEU A CA 1
ATOM 773 C C . LEU A 1 94 ? -14.725 5.533 11.201 1.00 94.44 94 LEU A C 1
ATOM 775 O O . LEU A 1 94 ? -14.531 4.362 11.493 1.00 94.44 94 LEU A O 1
ATOM 779 N N . LEU A 1 95 ? -15.626 6.283 11.844 1.00 93.75 95 LEU A N 1
ATOM 780 C CA . LEU A 1 95 ? -16.425 5.777 12.967 1.00 93.75 95 LEU A CA 1
ATOM 781 C C . LEU A 1 95 ? -17.299 4.577 12.585 1.00 93.75 95 LEU A C 1
ATOM 783 O O . LEU A 1 95 ? -17.518 3.709 13.425 1.00 93.75 95 LEU A O 1
ATOM 787 N N . LYS A 1 96 ? -17.761 4.500 11.332 1.00 92.25 96 LYS A N 1
ATOM 788 C CA . LYS A 1 96 ? -18.543 3.360 10.826 1.00 92.25 96 LYS A CA 1
ATOM 789 C C . LYS A 1 96 ? -17.738 2.068 10.696 1.00 92.25 96 LYS A C 1
ATOM 791 O O . LYS A 1 96 ? -18.341 1.004 10.625 1.00 92.25 96 LYS A O 1
ATOM 796 N N . LEU A 1 97 ? -16.407 2.144 10.688 1.00 92.31 97 LEU A N 1
ATOM 797 C CA . LEU A 1 97 ? -15.534 0.966 10.693 1.00 92.31 97 LEU A CA 1
ATOM 798 C C . LEU A 1 97 ? -15.457 0.293 12.079 1.00 92.31 97 LEU A C 1
ATOM 800 O O . LEU A 1 97 ? -14.804 -0.738 12.215 1.00 92.31 97 LEU A O 1
ATOM 804 N N . PHE A 1 98 ? -16.075 0.866 13.117 1.00 93.31 98 PHE A N 1
ATOM 805 C CA . PHE A 1 98 ? -15.995 0.372 14.494 1.00 93.31 98 PHE A CA 1
ATOM 806 C C . PHE A 1 98 ? -17.391 0.061 15.039 1.00 93.31 98 PHE A C 1
ATOM 808 O O . PHE A 1 98 ? -18.264 0.930 15.088 1.00 93.31 98 PHE A O 1
ATOM 815 N N . ASP A 1 99 ? -17.587 -1.172 15.494 1.00 89.38 99 ASP A N 1
ATOM 816 C CA . ASP A 1 99 ? -18.830 -1.642 16.098 1.00 89.38 99 ASP A CA 1
ATOM 817 C C . ASP A 1 99 ? -18.863 -1.300 17.594 1.00 89.38 99 ASP A C 1
ATOM 819 O O . ASP A 1 99 ? -18.062 -1.792 18.385 1.00 89.38 99 ASP A O 1
ATOM 823 N N . LEU A 1 100 ? -19.830 -0.479 18.008 1.00 88.00 100 LEU A N 1
ATOM 824 C CA . LEU A 1 100 ? -20.002 -0.073 19.407 1.00 88.00 100 LEU A CA 1
ATOM 825 C C . LEU A 1 100 ? -20.302 -1.239 20.357 1.00 88.00 100 LEU A C 1
ATOM 827 O O . LEU A 1 100 ? -20.104 -1.099 21.563 1.00 88.00 100 LEU A O 1
ATOM 831 N N . ASN A 1 101 ? -20.764 -2.373 19.833 1.00 88.88 101 ASN A N 1
ATOM 832 C CA . ASN A 1 101 ? -21.082 -3.548 20.636 1.00 88.88 101 ASN A CA 1
ATOM 833 C C . ASN A 1 101 ? -19.848 -4.416 20.922 1.00 88.88 101 ASN A C 1
ATOM 835 O O . ASN A 1 101 ? -19.911 -5.316 21.761 1.00 88.88 101 ASN A O 1
ATOM 839 N N . LYS A 1 102 ? -18.716 -4.164 20.248 1.00 89.12 102 LYS A N 1
ATOM 840 C CA . LYS A 1 102 ? -17.468 -4.908 20.443 1.00 89.12 102 LYS A CA 1
ATOM 841 C C . LYS A 1 102 ? -16.537 -4.135 21.370 1.00 89.12 102 LYS A C 1
ATOM 843 O O . LYS A 1 102 ? -16.118 -3.021 21.073 1.00 89.12 102 LYS A O 1
ATOM 848 N N . SER A 1 103 ? -16.148 -4.754 22.483 1.00 83.31 103 SER A N 1
ATOM 849 C CA . SER A 1 103 ? -15.231 -4.150 23.463 1.00 83.31 103 SER A CA 1
ATOM 850 C C . SER A 1 103 ? -13.881 -3.750 22.853 1.00 83.31 103 SER A C 1
ATOM 852 O O . SER A 1 103 ? -13.362 -2.678 23.162 1.00 83.31 103 SER A O 1
ATOM 854 N N . ASN A 1 104 ? -13.340 -4.567 21.944 1.00 88.69 104 ASN A N 1
ATOM 855 C CA . ASN A 1 104 ? -12.104 -4.259 21.222 1.00 88.69 104 ASN A CA 1
ATOM 856 C C . ASN A 1 104 ? -12.239 -2.988 20.364 1.00 88.69 104 ASN A C 1
ATOM 858 O O . ASN A 1 104 ? -11.371 -2.119 20.382 1.00 88.69 104 ASN A O 1
ATOM 862 N N . ASP A 1 105 ? -13.363 -2.837 19.668 1.00 90.19 105 ASP A N 1
ATOM 863 C CA . ASP A 1 105 ? -13.633 -1.673 18.825 1.00 90.19 105 ASP A CA 1
ATOM 864 C C . ASP A 1 105 ? -13.831 -0.411 19.673 1.00 90.19 105 ASP A C 1
ATOM 866 O O . ASP A 1 105 ? -13.387 0.662 19.273 1.00 90.19 105 ASP A O 1
ATOM 870 N N . LEU A 1 106 ? -14.420 -0.522 20.871 1.00 88.44 106 LEU A N 1
ATOM 871 C CA . LEU A 1 106 ? -14.497 0.588 21.828 1.00 88.44 106 LEU A CA 1
ATOM 872 C C . LEU A 1 106 ? -13.105 1.056 22.270 1.00 88.44 106 LEU A C 1
ATOM 874 O O . LEU A 1 106 ? -12.851 2.262 22.305 1.00 88.44 106 LEU A O 1
ATOM 878 N N . TYR A 1 107 ? -12.201 0.120 22.570 1.00 90.62 107 TYR A N 1
ATOM 879 C CA . TYR A 1 107 ? -10.811 0.434 22.901 1.00 90.62 107 TYR A CA 1
ATOM 880 C C . TYR A 1 107 ? -10.099 1.135 21.735 1.00 90.62 107 TYR A C 1
ATOM 882 O O . TYR A 1 107 ? -9.520 2.208 21.912 1.00 90.62 107 TYR A O 1
ATOM 890 N N . LEU A 1 108 ? -10.189 0.587 20.522 1.00 92.19 108 LEU A N 1
ATOM 891 C CA . LEU A 1 108 ? -9.578 1.192 19.338 1.00 92.19 108 LEU A CA 1
ATOM 892 C C . LEU A 1 108 ? -10.174 2.570 19.031 1.00 92.19 108 LEU A C 1
ATOM 894 O O . LEU A 1 108 ? -9.443 3.519 18.754 1.00 92.19 108 LEU A O 1
ATOM 898 N N . ARG A 1 109 ? -11.492 2.729 19.181 1.00 92.06 109 ARG A N 1
ATOM 899 C CA . ARG A 1 109 ? -12.188 4.002 18.979 1.00 92.06 109 ARG A CA 1
ATOM 900 C C . ARG A 1 109 ? -11.654 5.109 19.889 1.00 92.06 109 ARG A C 1
ATOM 902 O O . ARG A 1 109 ? -11.571 6.259 19.459 1.00 92.06 109 ARG A O 1
ATOM 909 N N . ARG A 1 110 ? -11.238 4.784 21.119 1.00 90.38 110 ARG A N 1
ATOM 910 C CA . ARG A 1 110 ? -10.591 5.744 22.037 1.00 90.38 110 ARG A CA 1
ATOM 911 C C . ARG A 1 110 ? -9.235 6.225 21.533 1.00 90.38 110 ARG A C 1
ATOM 913 O O . ARG A 1 110 ? -8.840 7.334 21.875 1.00 90.38 110 ARG A O 1
ATOM 920 N N . ASN A 1 111 ? -8.560 5.431 20.706 1.00 93.00 111 ASN A N 1
ATOM 921 C CA . ASN A 1 111 ? -7.261 5.741 20.114 1.00 93.00 111 ASN A CA 1
ATOM 922 C C . ASN A 1 111 ? -7.361 6.401 18.727 1.00 93.00 111 ASN A C 1
ATOM 924 O O . ASN A 1 111 ? -6.335 6.731 18.140 1.00 93.00 111 ASN A O 1
ATOM 928 N N . LEU A 1 112 ? -8.562 6.667 18.197 1.00 94.88 112 LEU A N 1
ATOM 929 C CA . LEU A 1 112 ? -8.723 7.279 16.868 1.00 94.88 112 LEU A CA 1
ATOM 930 C C . LEU A 1 112 ? -8.054 8.651 16.718 1.00 94.88 112 LEU A C 1
ATOM 932 O O . LEU A 1 112 ? -7.691 9.025 15.607 1.00 94.88 112 LEU A O 1
ATOM 936 N N . PHE A 1 113 ? -7.836 9.381 17.816 1.00 94.44 113 PHE A N 1
ATOM 937 C CA . PHE A 1 113 ? -7.112 10.657 17.793 1.00 94.44 113 PHE A CA 1
ATOM 938 C C . PHE A 1 113 ? -5.674 10.527 17.267 1.00 94.44 113 PHE A C 1
ATOM 940 O O . PHE A 1 113 ? -5.127 11.507 16.771 1.00 94.44 113 PHE A O 1
ATOM 947 N N . LEU A 1 114 ? -5.079 9.328 17.314 1.00 93.75 114 LEU A N 1
ATOM 948 C CA . LEU A 1 114 ? -3.761 9.052 16.734 1.00 93.75 114 LEU A CA 1
ATOM 949 C C . LEU A 1 114 ? -3.752 9.189 15.203 1.00 93.75 114 LEU A C 1
ATOM 951 O O . LEU A 1 114 ? -2.693 9.359 14.609 1.00 93.75 114 LEU A O 1
ATOM 955 N N . LEU A 1 115 ? -4.925 9.132 14.561 1.00 94.81 115 LEU A N 1
ATOM 956 C CA . LEU A 1 115 ? -5.078 9.273 13.113 1.00 94.81 115 LEU A CA 1
ATOM 957 C C . LEU A 1 115 ? -5.301 10.722 12.663 1.00 94.81 115 LEU A C 1
ATOM 959 O O . LEU A 1 115 ? -5.350 10.960 11.456 1.00 94.81 115 LEU A O 1
ATOM 963 N N . ASN A 1 116 ? -5.432 11.681 13.589 1.00 95.06 116 ASN A N 1
ATOM 964 C CA . ASN A 1 116 ? -5.737 13.079 13.262 1.00 95.06 116 ASN A CA 1
ATOM 965 C C . ASN A 1 116 ? -4.729 13.662 12.255 1.00 95.06 116 ASN A C 1
ATOM 967 O O . ASN A 1 116 ? -5.129 14.188 11.215 1.00 95.06 116 ASN A O 1
ATOM 971 N N . ASP A 1 117 ? -3.434 13.443 12.495 1.00 90.19 117 ASP A N 1
ATOM 972 C CA . ASP A 1 117 ? -2.350 13.955 11.643 1.00 90.19 117 ASP A CA 1
ATOM 973 C C . ASP A 1 117 ? -2.168 13.156 10.340 1.00 90.19 117 ASP A C 1
ATOM 975 O O . ASP A 1 117 ? -1.551 13.625 9.375 1.00 90.19 117 ASP A O 1
ATOM 979 N N . LEU A 1 118 ? -2.709 11.935 10.283 1.00 93.00 118 LEU A N 1
ATOM 980 C CA . LEU A 1 118 ? -2.616 11.059 9.114 1.00 93.00 118 LEU A CA 1
ATOM 981 C C . LEU A 1 118 ? -3.781 11.251 8.147 1.00 93.00 118 LEU A C 1
ATOM 983 O O . LEU A 1 118 ? -3.602 11.121 6.941 1.00 93.00 118 LEU A O 1
ATOM 987 N N . LEU A 1 119 ? -4.978 11.541 8.648 1.00 93.94 119 LEU A N 1
ATOM 988 C CA . LEU A 1 119 ? -6.200 11.520 7.843 1.00 93.94 119 LEU A CA 1
ATOM 989 C C . LEU A 1 119 ? -6.919 12.860 7.769 1.00 93.94 119 LEU A C 1
ATOM 991 O O . LEU A 1 119 ? -7.949 12.932 7.102 1.00 93.94 119 LEU A O 1
ATOM 995 N N . ASP A 1 120 ? -6.347 13.908 8.372 1.00 92.19 120 ASP A N 1
ATOM 996 C CA . ASP A 1 120 ? -6.958 15.238 8.437 1.00 92.19 120 ASP A CA 1
ATOM 997 C C . ASP A 1 120 ? -8.383 15.134 9.008 1.00 92.19 120 ASP A C 1
ATOM 999 O O . ASP A 1 120 ? -9.395 15.378 8.348 1.00 92.19 120 ASP A O 1
ATOM 1003 N N . VAL A 1 121 ? -8.421 14.635 10.245 1.00 94.56 121 VAL A N 1
ATOM 1004 C CA . VAL A 1 121 ? -9.603 14.402 11.087 1.00 94.56 121 VAL A CA 1
ATOM 1005 C C . VAL A 1 121 ? -9.333 14.976 12.482 1.00 94.56 121 VAL A C 1
ATOM 1007 O O . VAL A 1 121 ? -8.178 15.186 12.850 1.00 94.56 121 VAL A O 1
ATOM 1010 N N . ARG A 1 122 ? -10.370 15.271 13.275 1.00 95.25 122 ARG A N 1
ATOM 1011 C CA . ARG A 1 122 ? -10.229 15.858 14.623 1.00 95.25 122 ARG A CA 1
ATOM 1012 C C . ARG A 1 122 ? -11.008 15.072 15.665 1.00 95.25 122 ARG A C 1
ATOM 1014 O O . ARG A 1 122 ? -11.859 15.608 16.382 1.00 95.25 122 ARG A O 1
ATOM 1021 N N . PHE A 1 123 ? -10.663 13.799 15.819 1.00 94.56 123 PHE A N 1
ATOM 1022 C CA . PHE A 1 123 ? -11.158 13.029 16.948 1.00 94.56 123 PHE A CA 1
ATOM 1023 C C . PHE A 1 123 ? -10.640 13.629 18.253 1.00 94.56 123 PHE A C 1
ATOM 1025 O O . PHE A 1 123 ? -9.437 13.828 18.442 1.00 94.56 123 PHE A O 1
ATOM 1032 N N . ARG A 1 124 ? -11.568 13.927 19.163 1.00 90.88 124 ARG A N 1
ATOM 1033 C CA . ARG A 1 124 ? -11.236 14.408 20.502 1.00 90.88 124 ARG A CA 1
ATOM 1034 C C . ARG A 1 124 ? -10.797 13.234 21.364 1.00 90.88 124 ARG A C 1
ATOM 1036 O O . ARG A 1 124 ? -11.431 12.179 21.352 1.00 90.88 124 ARG A O 1
ATOM 1043 N N . ARG A 1 125 ? -9.751 13.440 22.163 1.00 86.12 125 ARG A N 1
ATOM 1044 C CA . ARG A 1 125 ? -9.389 12.502 23.226 1.00 86.12 125 ARG A CA 1
ATOM 1045 C C . ARG A 1 125 ? -10.531 12.477 24.243 1.00 86.12 125 ARG A C 1
ATOM 1047 O O . ARG A 1 125 ? -10.882 13.521 24.788 1.00 86.12 125 ARG A O 1
ATOM 1054 N N . SER A 1 126 ? -11.129 11.308 24.467 1.00 76.38 126 SER A N 1
ATOM 1055 C CA . SER A 1 126 ? -12.158 11.163 25.499 1.00 76.38 126 SER A CA 1
ATOM 1056 C C . SER A 1 126 ? -11.503 11.325 26.878 1.00 76.38 126 SER A C 1
ATOM 1058 O O . SER A 1 126 ? -10.569 10.578 27.172 1.00 76.38 126 SER A O 1
ATOM 1060 N N . PRO A 1 127 ? -11.944 12.274 27.723 1.00 66.56 127 PRO A N 1
ATOM 1061 C CA . PRO A 1 127 ? -11.339 12.515 29.037 1.00 66.56 127 PRO A CA 1
ATOM 1062 C C . PRO A 1 127 ? -11.698 11.449 30.090 1.00 66.56 127 PRO A C 1
ATOM 1064 O O . PRO A 1 127 ? -11.263 11.548 31.229 1.00 66.56 127 PRO A O 1
ATOM 1067 N N . ILE A 1 128 ? -12.508 10.447 29.736 1.00 58.50 128 ILE A N 1
ATOM 1068 C CA . ILE A 1 128 ? -13.298 9.659 30.696 1.00 58.50 128 ILE A CA 1
ATOM 1069 C C . ILE A 1 128 ? -12.476 8.656 31.540 1.00 58.50 128 ILE A C 1
ATOM 1071 O O . ILE A 1 128 ? -13.013 8.111 32.493 1.00 58.50 128 ILE A O 1
ATOM 1075 N N . GLU A 1 129 ? -11.184 8.410 31.290 1.00 54.72 129 GLU A N 1
ATOM 1076 C CA . GLU A 1 129 ? -10.491 7.267 31.927 1.00 54.72 129 GLU A CA 1
ATOM 1077 C C . GLU A 1 129 ? -9.113 7.567 32.518 1.00 54.72 129 GLU A C 1
ATOM 1079 O O . GLU A 1 129 ? -8.144 6.851 32.281 1.00 54.72 129 GLU A O 1
ATOM 1084 N N . THR A 1 130 ? -9.020 8.609 33.340 1.00 53.16 130 THR A N 1
ATOM 1085 C CA . THR A 1 130 ? -7.837 8.811 34.200 1.00 53.16 130 THR A CA 1
ATOM 1086 C C . THR A 1 130 ? -7.974 8.184 35.593 1.00 53.16 130 THR A C 1
ATOM 1088 O O . THR A 1 130 ? -6.988 8.148 36.325 1.00 53.16 130 THR A O 1
ATOM 1091 N N . GLU A 1 131 ? -9.147 7.660 35.973 1.00 52.16 131 GLU A N 1
ATOM 1092 C CA . GLU A 1 131 ? -9.438 7.336 37.384 1.00 52.16 131 GLU A CA 1
ATOM 1093 C C . GLU A 1 131 ? -9.332 5.855 37.794 1.00 52.16 131 GLU A C 1
ATOM 1095 O O . GLU A 1 131 ? -9.310 5.580 38.986 1.00 52.16 131 GLU A O 1
ATOM 1100 N N . ASN A 1 132 ? -9.143 4.899 36.874 1.00 53.34 132 ASN A N 1
ATOM 1101 C CA . ASN A 1 132 ? -8.969 3.471 37.225 1.00 53.34 132 ASN A CA 1
ATOM 1102 C C . ASN A 1 132 ? -7.566 2.916 36.901 1.00 53.34 132 ASN A C 1
ATOM 1104 O O . ASN A 1 132 ? -7.397 1.754 36.539 1.00 53.34 132 ASN A O 1
ATOM 1108 N N . ASN A 1 133 ? -6.531 3.741 37.075 1.00 47.75 133 ASN A N 1
ATOM 1109 C CA . ASN A 1 133 ? -5.122 3.435 36.776 1.00 47.75 133 ASN A CA 1
ATOM 1110 C C . ASN A 1 133 ? -4.420 2.463 37.758 1.00 47.75 133 ASN A C 1
ATOM 1112 O O . ASN A 1 133 ? -3.215 2.568 37.982 1.00 47.75 133 ASN A O 1
ATOM 1116 N N . ASN A 1 134 ? -5.127 1.474 38.314 1.00 52.59 134 ASN A N 1
ATOM 1117 C CA . ASN A 1 134 ? -4.476 0.378 39.048 1.00 52.59 134 ASN A CA 1
ATOM 1118 C C . ASN A 1 134 ? -3.991 -0.771 38.142 1.00 52.59 134 ASN A C 1
ATOM 1120 O O . ASN A 1 134 ? -3.324 -1.688 38.623 1.00 52.59 134 ASN A O 1
ATOM 1124 N N . GLU A 1 135 ? -4.224 -0.713 36.828 1.00 54.72 135 GLU A N 1
ATOM 1125 C CA . GLU A 1 135 ? -3.647 -1.672 35.881 1.00 54.72 135 GLU A CA 1
ATOM 1126 C C . GLU A 1 135 ? -2.273 -1.211 35.375 1.00 54.72 135 GLU A C 1
ATOM 1128 O O . GLU A 1 135 ? -2.130 -0.513 34.373 1.00 54.72 135 GLU A O 1
ATOM 1133 N N . LYS A 1 136 ? -1.227 -1.683 36.058 1.00 49.97 136 LYS A N 1
ATOM 1134 C CA . LYS A 1 136 ? 0.205 -1.532 35.729 1.00 49.97 136 LYS A CA 1
ATOM 1135 C C . LYS A 1 136 ? 0.648 -2.095 34.356 1.00 49.97 136 LYS A C 1
ATOM 1137 O O . LYS A 1 136 ? 1.846 -2.226 34.129 1.00 49.97 136 LYS A O 1
ATOM 1142 N N . ASN A 1 137 ? -0.264 -2.405 33.432 1.00 53.44 137 ASN A N 1
ATOM 1143 C CA . ASN A 1 137 ? 0.038 -3.125 32.185 1.00 53.44 137 ASN A CA 1
ATOM 1144 C C . ASN A 1 137 ? -0.131 -2.318 30.884 1.00 53.44 137 ASN A C 1
ATOM 1146 O O . ASN A 1 137 ? 0.109 -2.863 29.810 1.00 53.44 137 ASN A O 1
ATOM 1150 N N . PHE A 1 138 ? -0.493 -1.033 30.932 1.00 52.19 138 PHE A N 1
ATOM 1151 C CA . PHE A 1 138 ? -0.861 -0.281 29.720 1.00 52.19 138 PHE A CA 1
ATOM 1152 C C . PHE A 1 138 ? 0.128 0.802 29.271 1.00 52.19 138 PHE A C 1
ATOM 1154 O O . PHE A 1 138 ? -0.272 1.810 28.693 1.00 52.19 138 PHE A O 1
ATOM 1161 N N . VAL A 1 139 ? 1.439 0.577 29.404 1.00 55.16 139 VAL A N 1
ATOM 1162 C CA . VAL A 1 139 ? 2.407 1.337 28.584 1.00 55.16 139 VAL A CA 1
ATOM 1163 C C . VAL A 1 139 ? 2.491 0.687 27.202 1.00 55.16 139 VAL A C 1
ATOM 1165 O O . VAL A 1 139 ? 3.525 0.176 26.782 1.00 55.16 139 VAL A O 1
ATOM 1168 N N . ARG A 1 140 ? 1.363 0.656 26.486 1.00 66.19 140 ARG A N 1
ATOM 1169 C CA . ARG A 1 140 ? 1.398 0.386 25.050 1.00 66.19 140 ARG A CA 1
ATOM 1170 C C . ARG A 1 140 ? 1.995 1.609 24.374 1.00 66.19 140 ARG A C 1
ATOM 1172 O O . ARG A 1 140 ? 1.560 2.737 24.611 1.00 66.19 140 ARG A O 1
ATOM 1179 N N . THR A 1 141 ? 3.014 1.385 23.555 1.00 82.88 141 THR A N 1
ATOM 1180 C CA . THR A 1 141 ? 3.647 2.456 22.792 1.00 82.88 141 THR A CA 1
ATOM 1181 C C . THR A 1 141 ? 2.661 3.010 21.764 1.00 82.88 141 THR A C 1
ATOM 1183 O O . THR A 1 141 ? 1.790 2.290 21.270 1.00 82.88 141 THR A O 1
ATOM 1186 N N . TYR A 1 142 ? 2.820 4.289 21.412 1.00 86.19 142 TYR A N 1
ATOM 1187 C CA . TYR A 1 142 ? 2.118 4.926 20.291 1.00 86.19 142 TYR A CA 1
ATOM 1188 C C . TYR A 1 142 ? 2.107 4.024 19.044 1.00 86.19 142 TYR A C 1
ATOM 1190 O O . TYR A 1 142 ? 1.063 3.808 18.432 1.00 86.19 142 TYR A O 1
ATOM 1198 N N . GLU A 1 143 ? 3.260 3.420 18.747 1.00 87.75 143 GLU A N 1
ATOM 1199 C CA . GLU A 1 143 ? 3.473 2.504 17.628 1.00 87.75 143 GLU A CA 1
ATOM 1200 C C . GLU A 1 143 ? 2.580 1.253 17.683 1.00 87.75 143 GLU A C 1
ATOM 1202 O O . GLU A 1 143 ? 2.036 0.833 16.664 1.00 87.75 143 GLU A O 1
ATOM 1207 N N . THR A 1 144 ? 2.368 0.675 18.867 1.00 91.19 144 THR A N 1
ATOM 1208 C CA . THR A 1 144 ? 1.489 -0.495 19.019 1.00 91.19 144 THR A CA 1
ATOM 1209 C C . THR A 1 144 ? 0.038 -0.116 18.734 1.00 91.19 144 THR A C 1
ATOM 1211 O O . THR A 1 144 ? -0.635 -0.779 17.947 1.00 91.19 144 THR A O 1
ATOM 1214 N N . ASN A 1 145 ? -0.429 0.991 19.317 1.00 91.94 145 ASN A N 1
ATOM 1215 C CA . ASN A 1 145 ? -1.819 1.430 19.179 1.00 91.94 145 ASN A CA 1
ATOM 1216 C C . ASN A 1 145 ? -2.156 1.811 17.733 1.00 91.94 145 ASN A C 1
ATOM 1218 O O . ASN A 1 145 ? -3.226 1.464 17.233 1.00 91.94 145 ASN A O 1
ATOM 1222 N N . ILE A 1 146 ? -1.245 2.499 17.039 1.00 92.94 146 ILE A N 1
ATOM 1223 C CA . ILE A 1 146 ? -1.461 2.845 15.634 1.00 92.94 146 ILE A CA 1
ATOM 1224 C C . ILE A 1 146 ? -1.422 1.600 14.742 1.00 92.94 146 ILE A C 1
ATOM 1226 O O . ILE A 1 146 ? -2.266 1.469 13.864 1.00 92.94 146 ILE A O 1
ATOM 1230 N N . ASN A 1 147 ? -0.532 0.636 14.999 1.00 94.00 147 ASN A N 1
ATOM 1231 C CA . ASN A 1 147 ? -0.496 -0.622 14.250 1.00 94.00 147 ASN A CA 1
ATOM 1232 C C . ASN A 1 147 ? -1.800 -1.424 14.401 1.00 94.00 147 ASN A C 1
ATOM 1234 O O . ASN A 1 147 ? -2.323 -1.920 13.402 1.00 94.00 147 ASN A O 1
ATOM 1238 N N . GLU A 1 148 ? -2.361 -1.507 15.612 1.00 94.62 148 GLU A N 1
ATOM 1239 C CA . GLU A 1 148 ? -3.661 -2.154 15.838 1.00 94.62 148 GLU A CA 1
ATOM 1240 C C . GLU A 1 148 ? -4.799 -1.430 15.101 1.00 94.62 148 GLU A C 1
ATOM 1242 O O . GLU A 1 148 ? -5.636 -2.081 14.471 1.00 94.62 148 GLU A O 1
ATOM 1247 N N . LEU A 1 149 ? -4.803 -0.092 15.101 1.00 94.94 149 LEU A N 1
ATOM 1248 C CA . LEU A 1 149 ? -5.771 0.705 14.339 1.00 94.94 149 LEU A CA 1
ATOM 1249 C C . LEU A 1 149 ? -5.674 0.455 12.833 1.00 94.94 149 LEU A C 1
ATOM 1251 O O . LEU A 1 149 ? -6.694 0.252 12.175 1.00 94.94 149 LEU A O 1
ATOM 1255 N N . LEU A 1 150 ? -4.459 0.460 12.282 1.00 94.94 150 LEU A N 1
ATOM 1256 C CA . LEU A 1 150 ? -4.219 0.217 10.860 1.00 94.94 150 LEU A CA 1
ATOM 1257 C C . LEU A 1 150 ? -4.690 -1.178 10.446 1.00 94.94 150 LEU A C 1
ATOM 1259 O O . LEU A 1 150 ? -5.341 -1.328 9.411 1.00 94.94 150 LEU A O 1
ATOM 1263 N N . LEU A 1 151 ? -4.399 -2.188 11.268 1.00 94.56 151 LEU A N 1
ATOM 1264 C CA . LEU A 1 151 ? -4.824 -3.560 11.018 1.00 94.56 151 LEU A CA 1
ATOM 1265 C C . LEU A 1 151 ? -6.348 -3.697 11.091 1.00 94.56 151 LEU A C 1
ATOM 1267 O O . LEU A 1 151 ? -6.943 -4.345 10.233 1.00 94.56 151 LEU A O 1
ATOM 1271 N N . HIS A 1 152 ? -6.990 -3.047 12.065 1.00 94.56 152 HIS A N 1
ATOM 1272 C CA . HIS A 1 152 ? -8.449 -3.019 12.164 1.00 94.56 152 HIS A CA 1
ATOM 1273 C C . HIS A 1 152 ? -9.086 -2.377 10.933 1.00 94.56 152 HIS A C 1
ATOM 1275 O O . HIS A 1 152 ? -9.982 -2.965 10.334 1.00 94.56 152 HIS A O 1
ATOM 1281 N N . ILE A 1 153 ? -8.589 -1.215 10.499 1.00 94.06 153 ILE A N 1
ATOM 1282 C CA . ILE A 1 153 ? -9.069 -0.548 9.281 1.00 94.06 153 ILE A CA 1
ATOM 1283 C C . ILE A 1 153 ? -8.910 -1.470 8.065 1.00 94.06 153 ILE A C 1
ATOM 1285 O O . ILE A 1 153 ? -9.848 -1.609 7.282 1.00 94.06 153 ILE A O 1
ATOM 1289 N N . LEU A 1 154 ? -7.761 -2.137 7.912 1.00 93.81 154 LEU A N 1
ATOM 1290 C CA . LEU A 1 154 ? -7.558 -3.108 6.834 1.00 93.81 154 LEU A CA 1
ATOM 1291 C C . LEU A 1 154 ? -8.563 -4.261 6.896 1.00 93.81 154 LEU A C 1
ATOM 1293 O O . LEU A 1 154 ? -9.153 -4.589 5.870 1.00 93.81 154 LEU A O 1
ATOM 1297 N N . ASN A 1 155 ? -8.799 -4.842 8.075 1.00 93.19 155 ASN A N 1
ATOM 1298 C CA . ASN A 1 155 ? -9.762 -5.931 8.247 1.00 93.19 155 ASN A CA 1
ATOM 1299 C C . ASN A 1 155 ? -11.163 -5.515 7.785 1.00 93.19 155 ASN A C 1
ATOM 1301 O O . ASN A 1 155 ? -11.800 -6.242 7.028 1.00 93.19 155 ASN A O 1
ATOM 1305 N N . GLN A 1 156 ? -11.606 -4.314 8.161 1.00 92.38 156 GLN A N 1
ATOM 1306 C CA . GLN A 1 156 ? -12.923 -3.788 7.785 1.00 92.38 156 GLN A CA 1
ATOM 1307 C C . GLN A 1 156 ? -13.049 -3.495 6.285 1.00 92.38 156 GLN A C 1
ATOM 1309 O O . GLN A 1 156 ? -14.126 -3.616 5.710 1.00 92.38 156 GLN A O 1
ATOM 1314 N N . LEU A 1 157 ? -11.950 -3.116 5.628 1.00 90.81 157 LEU A N 1
ATOM 1315 C CA . LEU A 1 157 ? -11.937 -2.872 4.184 1.00 90.81 157 LEU A CA 1
ATOM 1316 C C . LEU A 1 157 ? -11.775 -4.154 3.363 1.00 90.81 157 LEU A C 1
ATOM 1318 O O . LEU A 1 157 ? -12.104 -4.160 2.175 1.00 90.81 157 LEU A O 1
ATOM 1322 N N . ILE A 1 158 ? -11.244 -5.222 3.961 1.00 89.69 158 ILE A N 1
ATOM 1323 C CA . ILE A 1 158 ? -10.959 -6.470 3.256 1.00 89.69 158 ILE A CA 1
ATOM 1324 C C . ILE A 1 158 ? -12.041 -7.541 3.484 1.00 89.69 158 ILE A C 1
ATOM 1326 O O . ILE A 1 158 ? -12.231 -8.445 2.666 1.00 89.69 158 ILE A O 1
ATOM 1330 N N . GLU A 1 159 ? -12.788 -7.461 4.580 1.00 78.56 159 GLU A N 1
ATOM 1331 C CA . GLU A 1 159 ? -13.880 -8.388 4.846 1.00 78.56 159 GLU A CA 1
ATOM 1332 C C . GLU A 1 159 ? -15.231 -7.816 4.426 1.00 78.56 159 GLU A C 1
ATOM 1334 O O . GLU A 1 159 ? -15.754 -6.916 5.077 1.00 78.56 159 GLU A O 1
ATOM 1339 N N . PRO A 1 160 ? -15.881 -8.380 3.394 1.00 59.75 160 PRO A N 1
ATOM 1340 C CA . PRO A 1 160 ? -17.327 -8.343 3.366 1.00 59.75 160 PRO A CA 1
ATOM 1341 C C . PRO A 1 160 ? -17.789 -9.297 4.467 1.00 59.75 160 PRO A C 1
ATOM 1343 O O . PRO A 1 160 ? -17.555 -10.505 4.376 1.00 59.75 160 PRO A O 1
ATOM 1346 N N . SER A 1 161 ? -18.401 -8.764 5.526 1.00 50.28 161 SER A N 1
ATOM 1347 C CA . SER A 1 161 ? -19.034 -9.578 6.560 1.00 50.28 161 SER A CA 1
ATOM 1348 C C . SER A 1 161 ? -19.878 -10.655 5.884 1.00 50.28 161 SER A C 1
ATOM 1350 O O . SER A 1 161 ? -20.860 -10.346 5.212 1.00 50.28 161 SER A O 1
ATOM 1352 N N . ALA A 1 162 ? -19.518 -11.924 6.064 1.00 50.25 162 ALA A N 1
ATOM 1353 C CA . ALA A 1 162 ? -20.277 -13.057 5.539 1.00 50.25 162 ALA A CA 1
ATOM 1354 C C . ALA A 1 162 ? -21.689 -13.181 6.157 1.00 50.25 162 ALA A C 1
ATOM 1356 O O . ALA A 1 162 ? -22.412 -14.113 5.828 1.00 50.25 162 ALA A O 1
ATOM 1357 N N . ASN A 1 163 ? -22.081 -12.233 7.018 1.00 46.00 163 ASN A N 1
ATOM 1358 C CA . ASN A 1 163 ? -23.283 -12.267 7.841 1.00 46.00 163 ASN A CA 1
ATOM 1359 C C . ASN A 1 163 ? -24.317 -11.187 7.502 1.00 46.00 163 ASN A C 1
ATOM 1361 O O . ASN A 1 163 ? -25.294 -11.059 8.237 1.00 46.00 163 ASN A O 1
ATOM 1365 N N . THR A 1 164 ? -24.183 -10.437 6.404 1.00 46.16 164 THR A N 1
ATOM 1366 C CA . THR A 1 164 ? -25.363 -9.763 5.839 1.00 46.16 164 THR A CA 1
ATOM 1367 C C . THR A 1 164 ? -26.216 -10.813 5.136 1.00 46.16 164 THR A C 1
ATOM 1369 O O . THR A 1 164 ? -26.259 -10.885 3.914 1.00 46.16 164 THR A O 1
ATOM 1372 N N . ASN A 1 165 ? -26.872 -11.667 5.928 1.00 44.91 165 ASN A N 1
ATOM 1373 C CA . ASN A 1 165 ? -28.155 -12.205 5.512 1.00 44.91 165 ASN A CA 1
ATOM 1374 C C . ASN A 1 165 ? -29.018 -10.979 5.242 1.00 44.91 165 ASN A C 1
ATOM 1376 O O . ASN A 1 165 ? -29.274 -10.203 6.166 1.00 44.91 165 ASN A O 1
ATOM 1380 N N . ASP A 1 166 ? -29.385 -10.795 3.981 1.00 40.19 166 ASP A N 1
ATOM 1381 C CA . ASP A 1 166 ? -30.337 -9.807 3.502 1.00 40.19 166 ASP A CA 1
ATOM 1382 C C . ASP A 1 166 ? -31.640 -9.913 4.299 1.00 40.19 166 ASP A C 1
ATOM 1384 O O . ASP A 1 166 ? -32.612 -10.543 3.894 1.00 40.19 166 ASP A O 1
ATOM 1388 N N . THR A 1 167 ? -31.672 -9.285 5.469 1.00 37.53 167 THR A N 1
ATOM 1389 C CA . THR A 1 167 ? -32.918 -8.928 6.115 1.00 37.53 167 THR A CA 1
ATOM 1390 C C . THR A 1 167 ? -33.237 -7.552 5.571 1.00 37.53 167 THR A C 1
ATOM 1392 O O . THR A 1 167 ? -32.919 -6.529 6.171 1.00 37.53 167 THR A O 1
ATOM 1395 N N . TYR A 1 168 ? -33.846 -7.538 4.387 1.00 38.94 168 TYR A N 1
ATOM 1396 C CA . TYR A 1 168 ? -34.716 -6.447 3.982 1.00 38.94 168 TYR A CA 1
ATOM 1397 C C . TYR A 1 168 ? -35.859 -6.373 5.005 1.00 38.94 168 TYR A C 1
ATOM 1399 O O . TYR A 1 168 ? -36.970 -6.840 4.758 1.00 38.94 168 TYR A O 1
ATOM 1407 N N . THR A 1 169 ? -35.604 -5.815 6.190 1.00 36.81 169 THR A N 1
ATOM 1408 C CA . THR A 1 169 ? -36.680 -5.287 7.016 1.00 36.81 169 THR A CA 1
ATOM 1409 C C . THR A 1 169 ? -37.156 -4.017 6.333 1.00 36.81 169 THR A C 1
ATOM 1411 O O . THR A 1 169 ? -36.657 -2.917 6.557 1.00 36.81 169 THR A O 1
ATOM 1414 N N . ASN A 1 170 ? -38.153 -4.196 5.467 1.00 35.72 170 ASN A N 1
ATOM 1415 C CA . ASN A 1 170 ? -39.122 -3.152 5.191 1.00 35.72 170 ASN A CA 1
ATOM 1416 C C . ASN A 1 170 ? -39.549 -2.552 6.533 1.00 35.72 170 ASN A C 1
ATOM 1418 O O . ASN A 1 170 ? -40.145 -3.223 7.377 1.00 35.72 170 ASN A O 1
ATOM 1422 N N . THR A 1 171 ? -39.207 -1.288 6.728 1.00 38.44 171 THR A N 1
ATOM 1423 C CA . THR A 1 171 ? -39.719 -0.436 7.787 1.00 38.44 171 THR A CA 1
ATOM 1424 C C . THR A 1 171 ? -41.232 -0.325 7.633 1.00 38.44 171 THR A C 1
ATOM 1426 O O . THR A 1 171 ? -41.742 0.497 6.877 1.00 38.44 171 THR A O 1
ATOM 1429 N N . VAL A 1 172 ? -41.963 -1.153 8.376 1.00 42.94 172 VAL A N 1
ATOM 1430 C CA . VAL A 1 172 ? -43.343 -0.864 8.760 1.00 42.94 172 VAL A CA 1
ATOM 1431 C C . VAL A 1 172 ? -43.331 -0.461 10.231 1.00 42.94 172 VAL A C 1
ATOM 1433 O O . VAL A 1 172 ? -42.827 -1.173 11.092 1.00 42.94 172 VAL A O 1
ATOM 1436 N N . ASN A 1 173 ? -43.844 0.745 10.455 1.00 44.50 173 ASN A N 1
ATOM 1437 C CA . ASN A 1 173 ? -44.054 1.464 11.708 1.00 44.50 173 ASN A CA 1
ATOM 1438 C C . ASN A 1 173 ? -44.393 0.613 12.951 1.00 44.50 173 ASN A C 1
ATOM 1440 O O . ASN A 1 173 ? -45.255 -0.258 12.897 1.00 44.50 173 ASN A O 1
ATOM 1444 N N . GLY A 1 174 ? -43.835 1.007 14.104 1.00 32.59 174 GLY A N 1
ATOM 1445 C CA . GLY A 1 174 ? -44.285 0.592 15.444 1.00 32.59 174 GLY A CA 1
ATOM 1446 C C . GLY A 1 174 ? -43.246 0.915 16.526 1.00 32.59 174 GLY A C 1
ATOM 1447 O O . GLY A 1 174 ? -42.319 0.149 16.731 1.00 32.59 174 GLY A O 1
ATOM 1448 N N . LEU A 1 175 ? -43.173 2.166 16.988 1.00 41.22 175 LEU A N 1
ATOM 1449 C CA . LEU A 1 175 ? -43.627 2.663 18.303 1.00 41.22 175 LEU A CA 1
ATOM 1450 C C . LEU A 1 175 ? -43.025 1.993 19.566 1.00 41.22 175 LEU A C 1
ATOM 1452 O O . LEU A 1 175 ? -43.217 0.813 19.820 1.00 41.22 175 LEU A O 1
ATOM 1456 N N . HIS A 1 176 ? -42.454 2.868 20.408 1.00 39.31 176 HIS A N 1
ATOM 1457 C CA . HIS A 1 176 ? -42.101 2.752 21.834 1.00 39.31 176 HIS A CA 1
ATOM 1458 C C . HIS A 1 176 ? -40.844 1.975 22.263 1.00 39.31 176 HIS A C 1
ATOM 1460 O O . HIS A 1 176 ? -40.877 0.783 22.532 1.00 39.31 176 HIS A O 1
ATOM 1466 N N . SER A 1 177 ? -39.785 2.730 22.578 1.00 33.50 177 SER A N 1
ATOM 1467 C CA . SER A 1 177 ? -39.140 2.618 23.893 1.00 33.50 177 SER A CA 1
ATOM 1468 C C . SER A 1 177 ? -38.457 3.938 24.253 1.00 33.50 177 SER A C 1
ATOM 1470 O O . SER A 1 177 ? -37.735 4.532 23.453 1.00 33.50 177 SER A O 1
ATOM 1472 N N . SER A 1 178 ? -38.784 4.440 25.436 1.00 36.53 178 SER A N 1
ATOM 1473 C CA . SER A 1 178 ? -38.545 5.803 25.894 1.00 36.53 178 SER A CA 1
ATOM 1474 C C . SER A 1 178 ? -37.262 5.875 26.718 1.00 36.53 178 SER A C 1
ATOM 1476 O O . SER A 1 178 ? -37.227 5.300 27.797 1.00 36.53 178 SER A O 1
ATOM 1478 N N . TYR A 1 179 ? -36.265 6.653 26.285 1.00 35.44 179 TYR A N 1
ATOM 1479 C CA . TYR A 1 179 ? -35.284 7.265 27.191 1.00 35.44 179 TYR A CA 1
ATOM 1480 C C . TYR A 1 179 ? -34.948 8.697 26.737 1.00 35.44 179 TYR A C 1
ATOM 1482 O O . TYR A 1 179 ? -34.392 8.937 25.669 1.00 35.44 179 TYR A O 1
ATOM 1490 N N . SER A 1 180 ? -35.399 9.634 27.575 1.00 35.78 180 SER A N 1
ATOM 1491 C CA . SER A 1 180 ? -35.021 11.044 27.765 1.00 35.78 180 SER A CA 1
ATOM 1492 C C . SER A 1 180 ? -34.095 11.716 26.735 1.00 35.78 180 SER A C 1
ATOM 1494 O O . SER A 1 180 ? -32.872 11.701 26.866 1.00 35.78 180 SER A O 1
ATOM 1496 N N . GLN A 1 181 ? -34.714 12.438 25.796 1.00 39.22 181 GLN A N 1
ATOM 1497 C CA . GLN A 1 181 ? -34.113 13.541 25.043 1.00 39.22 181 GLN A CA 1
ATOM 1498 C C . GLN A 1 181 ? -34.246 14.858 25.819 1.00 39.22 181 GLN A C 1
ATOM 1500 O O . GLN A 1 181 ? -35.359 15.292 26.122 1.00 39.22 181 GLN A O 1
ATOM 1505 N N . LEU A 1 182 ? -33.123 15.545 26.033 1.00 38.00 182 LEU A N 1
ATOM 1506 C CA . LEU A 1 182 ? -33.108 16.996 26.203 1.00 38.00 182 LEU A CA 1
ATOM 1507 C C . LEU A 1 182 ? -33.081 17.610 24.798 1.00 38.00 182 LEU A C 1
ATOM 1509 O O . LEU A 1 182 ? -32.129 17.443 24.037 1.00 38.00 182 LEU A O 1
ATOM 1513 N N . ARG A 1 183 ? -34.206 18.231 24.441 1.00 39.84 183 ARG A N 1
ATOM 1514 C CA . ARG A 1 183 ? -34.484 18.852 23.146 1.00 39.84 183 ARG A CA 1
ATOM 1515 C C . ARG A 1 183 ? -33.661 20.125 22.953 1.00 39.84 183 ARG A C 1
ATOM 1517 O O . ARG A 1 183 ? -33.770 21.049 23.748 1.00 39.84 183 ARG A O 1
ATOM 1524 N N . LEU A 1 184 ? -32.999 20.220 21.804 1.00 41.16 184 LEU A N 1
ATOM 1525 C CA . LEU A 1 184 ? -32.896 21.459 21.034 1.00 41.16 184 LEU A CA 1
ATOM 1526 C C . LEU A 1 184 ? -33.160 21.104 19.572 1.00 41.16 184 LEU A C 1
ATOM 1528 O O . LEU A 1 184 ? -32.317 20.586 18.847 1.00 41.16 184 LEU A O 1
ATOM 1532 N N . SER A 1 185 ? -34.418 21.304 19.201 1.00 41.41 185 SER A N 1
ATOM 1533 C CA . SER A 1 185 ? -34.983 21.119 17.877 1.00 41.41 185 SER A CA 1
ATOM 1534 C C . SER A 1 185 ? -34.662 22.319 16.990 1.00 41.41 185 SER A C 1
ATOM 1536 O O . SER A 1 185 ? -35.160 23.413 17.241 1.00 41.41 185 SER A O 1
ATOM 1538 N N . THR A 1 186 ? -33.933 22.090 15.902 1.00 42.53 186 THR A N 1
ATOM 1539 C CA . THR A 1 186 ? -34.210 22.758 14.624 1.00 42.53 186 THR A CA 1
ATOM 1540 C C . THR A 1 186 ? -34.285 21.672 13.559 1.00 42.53 186 THR A C 1
ATOM 1542 O O . THR A 1 186 ? -33.426 20.797 13.478 1.00 42.53 186 THR A O 1
ATOM 1545 N N . GLY A 1 187 ? -35.410 21.647 12.845 1.00 48.34 187 GLY A N 1
ATOM 1546 C CA . GLY A 1 187 ? -35.728 20.621 11.867 1.00 48.34 187 GLY A CA 1
ATOM 1547 C C . GLY A 1 187 ? -34.868 20.770 10.622 1.00 48.34 187 GLY A C 1
ATOM 1548 O O . GLY A 1 187 ? -35.088 21.671 9.820 1.00 48.34 187 GLY A O 1
ATOM 1549 N N . SER A 1 188 ? -33.938 19.844 10.441 1.00 43.25 188 SER A N 1
ATOM 1550 C CA . SER A 1 188 ? -33.459 19.439 9.129 1.00 43.25 188 SER A CA 1
ATOM 1551 C C . SER A 1 188 ? -33.843 17.975 8.944 1.00 43.25 188 SER A C 1
ATOM 1553 O O . SER A 1 188 ? -33.602 17.126 9.804 1.00 43.25 188 SER A O 1
ATOM 1555 N N . VAL A 1 189 ? -34.518 17.679 7.836 1.00 48.28 189 VAL A N 1
ATOM 1556 C CA . VAL A 1 189 ? -34.748 16.306 7.388 1.00 48.28 189 VAL A CA 1
ATOM 1557 C C . VAL A 1 189 ? -33.373 15.758 7.014 1.00 48.28 189 VAL A C 1
ATOM 1559 O O . VAL A 1 189 ? -32.903 15.957 5.898 1.00 48.28 189 VAL A O 1
ATOM 1562 N N . SER A 1 190 ? -32.681 15.145 7.976 1.00 48.53 190 SER A N 1
ATOM 1563 C CA . SER A 1 190 ? -31.428 14.435 7.732 1.00 48.53 190 SER A CA 1
ATOM 1564 C C . SER A 1 190 ? -31.740 13.220 6.870 1.00 48.53 190 SER A C 1
ATOM 1566 O O . SER A 1 190 ? -32.051 12.144 7.377 1.00 48.53 190 SER A O 1
ATOM 1568 N N . THR A 1 191 ? -31.679 13.391 5.551 1.00 55.00 191 THR A N 1
ATOM 1569 C CA . THR A 1 191 ? -31.521 12.276 4.621 1.00 55.00 191 THR A CA 1
ATOM 1570 C C . THR A 1 191 ? -30.306 11.489 5.085 1.00 55.00 191 THR A C 1
ATOM 1572 O O . THR A 1 191 ? -29.183 11.990 5.024 1.00 55.00 191 THR A O 1
ATOM 1575 N N . ALA A 1 192 ? -30.530 10.294 5.629 1.00 58.44 192 ALA A N 1
ATOM 1576 C CA . ALA A 1 192 ? -29.464 9.423 6.090 1.00 58.44 192 ALA A CA 1
ATOM 1577 C C . ALA A 1 192 ? -28.595 9.040 4.884 1.00 58.44 192 ALA A C 1
ATOM 1579 O O . ALA A 1 192 ? -28.933 8.141 4.115 1.00 58.44 192 ALA A O 1
ATOM 1580 N N . VAL A 1 193 ? -27.489 9.761 4.688 1.00 57.16 193 VAL A N 1
ATOM 1581 C CA . VAL A 1 193 ? -26.518 9.458 3.638 1.00 57.16 193 VAL A CA 1
ATOM 1582 C C . VAL A 1 193 ? -25.896 8.105 3.979 1.00 57.16 193 VAL A C 1
ATOM 1584 O O . VAL A 1 193 ? -25.101 7.954 4.916 1.00 57.16 193 VAL A O 1
ATOM 1587 N N . THR A 1 194 ? -26.319 7.080 3.243 1.00 64.00 194 THR A N 1
ATOM 1588 C CA . THR A 1 194 ? -25.788 5.728 3.389 1.00 64.00 194 THR A CA 1
ATOM 1589 C C . THR A 1 194 ? -24.469 5.661 2.634 1.00 64.00 194 THR A C 1
ATOM 1591 O O . THR A 1 194 ? -24.424 5.453 1.427 1.00 64.00 194 THR A O 1
ATOM 1594 N N . TYR A 1 195 ? -23.375 5.894 3.353 1.00 64.25 195 TYR A N 1
ATOM 1595 C CA . TYR A 1 195 ? -22.027 5.704 2.828 1.00 64.25 195 TYR A CA 1
ATOM 1596 C C . TYR A 1 195 ? -21.750 4.202 2.685 1.00 64.25 195 TYR A C 1
ATOM 1598 O O . TYR A 1 195 ? -21.563 3.515 3.689 1.00 64.25 195 TYR A O 1
ATOM 1606 N N . HIS A 1 196 ? -21.740 3.699 1.451 1.00 76.00 196 HIS A N 1
ATOM 1607 C CA . HIS A 1 196 ? -21.308 2.338 1.151 1.00 76.00 196 HIS A CA 1
ATOM 1608 C C . HIS A 1 196 ? -19.777 2.262 1.225 1.00 76.00 196 HIS A C 1
ATO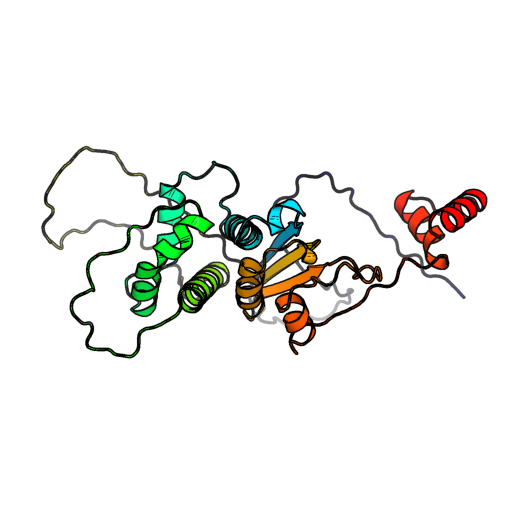M 1610 O O . HIS A 1 196 ? -19.082 2.982 0.507 1.00 76.00 196 HIS A O 1
ATOM 1616 N N . ILE A 1 197 ? -19.249 1.398 2.093 1.00 78.00 197 ILE A N 1
ATOM 1617 C CA . ILE A 1 197 ? -17.807 1.191 2.261 1.00 78.00 197 ILE A CA 1
ATOM 1618 C C . ILE A 1 197 ? -17.365 0.155 1.220 1.00 78.00 197 ILE A C 1
ATOM 1620 O O . ILE A 1 197 ? -17.808 -0.992 1.284 1.00 78.00 197 ILE A O 1
ATOM 1624 N N . PRO A 1 198 ? -16.539 0.525 0.227 1.00 77.12 198 PRO A N 1
ATOM 1625 C CA . PRO A 1 198 ? -16.086 -0.421 -0.780 1.00 77.12 198 PRO A CA 1
ATOM 1626 C C . PRO A 1 198 ? -15.156 -1.449 -0.134 1.00 77.12 198 PRO A C 1
ATOM 1628 O O . PRO A 1 198 ? -14.068 -1.106 0.332 1.00 77.12 198 PRO A O 1
ATOM 1631 N N . THR A 1 199 ? -15.585 -2.710 -0.128 1.00 84.81 199 THR A N 1
ATOM 1632 C CA . THR A 1 199 ? -14.783 -3.839 0.348 1.00 84.81 199 THR A CA 1
ATOM 1633 C C . THR A 1 199 ? -14.022 -4.487 -0.808 1.00 84.81 199 THR A C 1
ATOM 1635 O O . THR A 1 199 ? -14.470 -4.486 -1.958 1.00 84.81 199 THR A O 1
ATOM 1638 N N . ALA A 1 200 ? -12.839 -5.026 -0.525 1.00 87.31 200 ALA A N 1
ATOM 1639 C CA . ALA A 1 200 ? -12.012 -5.741 -1.496 1.00 87.31 200 ALA A CA 1
ATOM 1640 C C . ALA A 1 200 ? -11.593 -7.093 -0.927 1.00 87.31 200 ALA A C 1
ATOM 1642 O O . ALA A 1 200 ? -11.274 -7.194 0.240 1.00 87.31 200 ALA A O 1
ATOM 1643 N N . SER A 1 201 ? -11.518 -8.147 -1.732 1.00 89.06 201 SER A N 1
ATOM 1644 C CA . SER A 1 201 ? -11.058 -9.454 -1.243 1.00 89.06 201 SER A CA 1
ATOM 1645 C C . SER A 1 201 ? -9.561 -9.467 -0.920 1.00 89.06 201 SER A C 1
ATOM 1647 O O . SER A 1 201 ? -9.116 -10.218 -0.051 1.00 89.06 201 SER A O 1
ATOM 1649 N N . LYS A 1 202 ? -8.776 -8.673 -1.657 1.00 93.75 202 LYS A N 1
ATOM 1650 C CA . LYS A 1 202 ? -7.325 -8.522 -1.495 1.00 93.75 202 LYS A CA 1
ATOM 1651 C C . LYS A 1 202 ? -6.899 -7.096 -1.821 1.00 93.75 202 LYS A C 1
ATOM 1653 O O . LYS A 1 202 ? -7.542 -6.431 -2.638 1.00 93.75 202 LYS A O 1
ATOM 1658 N N . ILE A 1 203 ? -5.783 -6.665 -1.241 1.00 95.12 203 ILE A N 1
ATOM 1659 C CA . ILE A 1 203 ? -5.176 -5.362 -1.532 1.00 95.12 203 ILE A CA 1
ATOM 1660 C C . ILE A 1 203 ? -3.742 -5.557 -2.013 1.00 95.12 203 ILE A C 1
ATOM 1662 O O . ILE A 1 203 ? -2.946 -6.236 -1.371 1.00 95.12 203 ILE A O 1
ATOM 1666 N N . LEU A 1 204 ? -3.421 -4.960 -3.153 1.00 96.50 204 LEU A N 1
ATOM 1667 C CA . LEU A 1 204 ? -2.089 -4.928 -3.732 1.00 96.50 204 LEU A CA 1
ATOM 1668 C C . LEU A 1 204 ? -1.532 -3.510 -3.618 1.00 96.50 204 LEU A C 1
ATOM 1670 O O . LEU A 1 204 ? -2.044 -2.594 -4.258 1.00 96.50 204 LEU A O 1
ATOM 1674 N N . PHE A 1 205 ? -0.475 -3.344 -2.835 1.00 97.12 205 PHE A N 1
ATOM 1675 C CA . PHE A 1 205 ? 0.289 -2.107 -2.742 1.00 97.12 205 PHE A CA 1
ATOM 1676 C C . PHE A 1 205 ? 1.499 -2.197 -3.670 1.00 97.12 205 PHE A C 1
ATOM 1678 O O . PHE A 1 205 ? 2.295 -3.125 -3.554 1.00 97.12 205 PHE A O 1
ATOM 1685 N N . ILE A 1 206 ? 1.640 -1.238 -4.579 1.00 97.38 206 ILE A N 1
ATOM 1686 C CA . ILE A 1 206 ? 2.806 -1.088 -5.452 1.00 97.38 206 ILE A CA 1
ATOM 1687 C C . ILE A 1 206 ? 3.426 0.260 -5.115 1.00 97.38 206 ILE A C 1
ATOM 1689 O O . ILE A 1 206 ? 2.805 1.296 -5.358 1.00 97.38 206 ILE A O 1
ATOM 1693 N N . ILE A 1 207 ? 4.608 0.233 -4.507 1.00 97.12 207 ILE A N 1
ATOM 1694 C CA . ILE A 1 207 ? 5.296 1.433 -4.043 1.00 97.12 207 ILE A CA 1
ATOM 1695 C C . ILE A 1 207 ? 6.638 1.549 -4.744 1.00 97.12 207 ILE A C 1
ATOM 1697 O O . ILE A 1 207 ? 7.547 0.749 -4.508 1.00 97.12 207 ILE A O 1
ATOM 1701 N N . ASP A 1 208 ? 6.743 2.570 -5.579 1.00 96.06 208 ASP A N 1
ATOM 1702 C CA . ASP A 1 208 ? 7.948 2.894 -6.313 1.00 96.06 208 ASP A CA 1
ATOM 1703 C C . ASP A 1 208 ? 8.844 3.865 -5.547 1.00 96.06 208 ASP A C 1
ATOM 1705 O O . ASP A 1 208 ? 8.384 4.675 -4.738 1.00 96.06 208 ASP A O 1
ATOM 1709 N N . ASP A 1 209 ? 10.148 3.750 -5.797 1.00 93.50 209 ASP A N 1
ATOM 1710 C CA . ASP A 1 209 ? 11.195 4.566 -5.185 1.00 93.50 209 ASP A CA 1
ATOM 1711 C C . ASP A 1 209 ? 11.176 4.568 -3.640 1.00 93.50 209 ASP A C 1
ATOM 1713 O O . ASP A 1 209 ? 11.455 5.575 -2.990 1.00 93.50 209 ASP A O 1
ATOM 1717 N N . ILE A 1 210 ? 10.939 3.406 -3.015 1.00 93.38 210 ILE A N 1
ATOM 1718 C CA . ILE A 1 210 ? 10.761 3.273 -1.552 1.00 93.38 210 ILE A CA 1
ATOM 1719 C C . ILE A 1 210 ? 11.953 3.789 -0.717 1.00 93.38 210 ILE A C 1
ATOM 1721 O O . ILE A 1 210 ? 11.805 4.116 0.456 1.00 93.38 210 ILE A O 1
ATOM 1725 N N . HIS A 1 211 ? 13.138 3.920 -1.315 1.00 89.81 211 HIS A N 1
ATOM 1726 C CA . HIS A 1 211 ? 14.322 4.521 -0.692 1.00 89.81 211 HIS A CA 1
ATOM 1727 C C . HIS A 1 211 ? 14.170 6.015 -0.338 1.00 89.81 211 HIS A C 1
ATOM 1729 O O . HIS A 1 211 ? 14.992 6.539 0.415 1.00 89.81 211 HIS A O 1
ATOM 1735 N N . PHE A 1 212 ? 13.130 6.688 -0.838 1.00 91.44 212 PHE A N 1
ATOM 1736 C CA . PHE A 1 212 ? 12.751 8.044 -0.428 1.00 91.44 212 PHE A CA 1
ATOM 1737 C C . PHE A 1 212 ? 11.693 8.092 0.683 1.00 91.44 212 PHE A C 1
ATOM 1739 O O . PHE A 1 212 ? 11.339 9.179 1.129 1.00 91.44 212 PHE A O 1
ATOM 1746 N N . ALA A 1 213 ? 11.180 6.949 1.143 1.00 92.00 213 ALA A N 1
ATOM 1747 C CA . ALA A 1 213 ? 10.209 6.921 2.231 1.00 92.00 213 ALA A CA 1
ATOM 1748 C C . ALA A 1 213 ? 10.840 7.315 3.576 1.00 92.00 213 ALA A C 1
ATOM 1750 O O . ALA A 1 213 ? 12.000 7.000 3.856 1.00 92.00 213 ALA A O 1
ATOM 1751 N N . ASP A 1 214 ? 10.050 7.969 4.426 1.00 91.38 214 ASP A N 1
ATOM 1752 C CA . ASP A 1 214 ? 10.429 8.264 5.803 1.00 91.38 214 ASP A CA 1
ATOM 1753 C C . ASP A 1 214 ? 10.440 6.991 6.673 1.00 91.38 214 ASP A C 1
ATOM 1755 O O . ASP A 1 214 ? 9.689 6.038 6.442 1.00 91.38 214 ASP A O 1
ATOM 1759 N N . GLU A 1 215 ? 11.314 6.961 7.684 1.00 88.88 215 GLU A N 1
ATOM 1760 C CA . GLU A 1 215 ? 11.522 5.769 8.519 1.00 88.88 215 GLU A CA 1
ATOM 1761 C C . GLU A 1 215 ? 10.256 5.371 9.291 1.00 88.88 215 GLU A C 1
ATOM 1763 O O . GLU A 1 215 ? 9.939 4.183 9.397 1.00 88.88 215 GLU A O 1
ATOM 1768 N N . SER A 1 216 ? 9.510 6.358 9.788 1.00 89.69 216 SER A N 1
ATOM 1769 C CA . SER A 1 216 ? 8.280 6.142 10.547 1.00 89.69 216 SER A CA 1
ATOM 1770 C C . SER A 1 216 ? 7.202 5.476 9.680 1.00 89.69 216 SER A C 1
ATOM 1772 O O . SER A 1 216 ? 6.620 4.469 10.088 1.00 89.69 216 SER A O 1
ATOM 1774 N N . SER A 1 217 ? 7.001 5.930 8.437 1.00 92.75 217 SER A N 1
ATOM 1775 C CA . SER A 1 217 ? 6.125 5.252 7.472 1.00 92.75 217 SER A CA 1
ATOM 1776 C C . SER A 1 217 ? 6.570 3.823 7.178 1.00 92.75 217 SER A C 1
ATOM 1778 O O . SER A 1 217 ? 5.722 2.935 7.096 1.00 92.75 217 SER A O 1
ATOM 1780 N N . LEU A 1 218 ? 7.876 3.581 7.012 1.00 91.00 218 LEU A N 1
ATOM 1781 C CA . LEU A 1 218 ? 8.393 2.244 6.701 1.00 91.00 218 LEU A CA 1
ATOM 1782 C C . LEU A 1 218 ? 8.065 1.229 7.801 1.00 91.00 218 LEU A C 1
ATOM 1784 O O . LEU A 1 218 ? 7.685 0.103 7.481 1.00 91.00 218 LEU A O 1
ATOM 1788 N N . LYS A 1 219 ? 8.149 1.623 9.078 1.00 89.44 219 LYS A N 1
ATOM 1789 C CA . LYS A 1 219 ? 7.791 0.754 10.214 1.00 89.44 219 LYS A CA 1
ATOM 1790 C C . LYS A 1 219 ? 6.335 0.292 10.128 1.00 89.44 219 LYS A C 1
ATOM 1792 O O . LYS A 1 219 ? 6.059 -0.905 10.185 1.00 89.44 219 LYS A O 1
ATOM 1797 N N . HIS A 1 220 ? 5.411 1.220 9.891 1.00 91.19 220 HIS A N 1
ATOM 1798 C CA . HIS A 1 220 ? 3.982 0.907 9.775 1.00 91.19 220 HIS A CA 1
ATOM 1799 C C . HIS A 1 220 ? 3.616 0.184 8.478 1.00 91.19 220 HIS A C 1
ATOM 1801 O O . HIS A 1 220 ? 2.704 -0.643 8.457 1.00 91.19 220 HIS A O 1
ATOM 1807 N N . LEU A 1 221 ? 4.334 0.454 7.388 1.00 91.50 221 LEU A N 1
ATOM 1808 C CA . LEU A 1 221 ? 4.108 -0.199 6.103 1.00 91.50 221 LEU A CA 1
ATOM 1809 C C . LEU A 1 221 ? 4.308 -1.718 6.189 1.00 91.50 221 LEU A C 1
ATOM 1811 O O . LEU A 1 221 ? 3.562 -2.476 5.569 1.00 91.50 221 LEU A O 1
ATOM 1815 N N . LEU A 1 222 ? 5.274 -2.172 6.989 1.00 87.19 222 LEU A N 1
ATOM 1816 C CA . LEU A 1 222 ? 5.499 -3.600 7.216 1.00 87.19 222 LEU A CA 1
ATOM 1817 C C . LEU A 1 222 ? 4.356 -4.256 7.983 1.00 87.19 222 LEU A C 1
ATOM 1819 O O . LEU A 1 222 ? 4.021 -5.407 7.700 1.00 87.19 222 LEU A O 1
ATOM 1823 N N . THR A 1 223 ? 3.704 -3.526 8.889 1.00 87.69 223 THR A N 1
ATOM 1824 C CA . THR A 1 223 ? 2.465 -3.982 9.530 1.00 87.69 223 THR A CA 1
ATOM 1825 C C . THR A 1 223 ? 1.378 -4.219 8.481 1.00 87.69 223 THR A C 1
ATOM 1827 O O . THR A 1 223 ? 0.763 -5.284 8.474 1.00 87.69 223 THR A O 1
ATOM 1830 N N . LEU A 1 224 ? 1.191 -3.286 7.536 1.00 89.25 224 LEU A N 1
ATOM 1831 C CA . LEU A 1 224 ? 0.221 -3.446 6.441 1.00 89.25 224 LEU A CA 1
ATOM 1832 C C . LEU A 1 224 ? 0.563 -4.650 5.545 1.00 89.25 224 LEU A C 1
ATOM 1834 O O . LEU A 1 224 ? -0.322 -5.424 5.183 1.00 89.25 224 LEU A O 1
ATOM 1838 N N . GLY A 1 225 ? 1.846 -4.827 5.212 1.00 89.19 225 GLY A N 1
ATOM 1839 C CA . GLY A 1 225 ? 2.339 -5.944 4.398 1.00 89.19 225 GLY A CA 1
ATOM 1840 C C . GLY A 1 225 ? 2.293 -7.306 5.099 1.00 89.19 225 GLY A C 1
ATOM 1841 O O . GLY A 1 225 ? 2.306 -8.335 4.433 1.00 89.19 225 GLY A O 1
ATOM 1842 N N . SER A 1 226 ? 2.202 -7.327 6.431 1.00 89.38 226 SER A N 1
ATOM 1843 C CA . SER A 1 226 ? 2.079 -8.558 7.224 1.00 89.38 226 SER A CA 1
ATOM 1844 C C . SER A 1 226 ? 0.666 -9.148 7.201 1.00 89.38 226 SER A C 1
ATOM 1846 O O . SER A 1 226 ? 0.469 -10.292 7.610 1.00 89.38 226 SER A O 1
ATOM 1848 N N . HIS A 1 227 ? -0.326 -8.380 6.752 1.00 92.94 227 HIS A N 1
ATOM 1849 C CA . HIS A 1 227 ? -1.707 -8.829 6.682 1.00 92.94 227 HIS A CA 1
ATOM 1850 C C . HIS A 1 227 ? -1.891 -9.874 5.566 1.00 92.94 227 HIS A C 1
ATOM 1852 O O . HIS A 1 227 ? -1.525 -9.643 4.417 1.00 92.94 227 HIS A O 1
ATOM 1858 N N . SER A 1 228 ? -2.521 -11.012 5.874 1.00 92.50 228 SER A N 1
ATOM 1859 C CA . SER A 1 228 ? -2.592 -12.196 4.990 1.00 92.50 228 SER A CA 1
ATOM 1860 C C . SER A 1 228 ? -3.313 -11.979 3.653 1.00 92.50 228 SER A C 1
ATOM 1862 O O . SER A 1 228 ? -3.155 -12.763 2.718 1.00 92.50 228 SER A O 1
ATOM 1864 N N . LYS A 1 229 ? -4.116 -10.917 3.550 1.00 93.75 229 LYS A N 1
ATOM 1865 C CA . LYS A 1 229 ? -4.848 -10.537 2.330 1.00 93.75 229 LYS A CA 1
ATOM 1866 C C . LYS A 1 229 ? -4.237 -9.318 1.621 1.00 93.75 229 LYS A C 1
ATOM 1868 O O . LYS A 1 229 ? -4.843 -8.777 0.694 1.00 93.75 229 LYS A O 1
ATOM 1873 N N . CYS A 1 230 ? -3.057 -8.884 2.057 1.00 95.31 230 CYS A N 1
ATOM 1874 C CA . CYS A 1 230 ? -2.294 -7.808 1.444 1.00 95.31 230 CYS A CA 1
ATOM 1875 C C . CYS A 1 230 ? -1.066 -8.374 0.723 1.00 95.31 230 CYS A C 1
ATOM 1877 O O . CYS A 1 230 ? -0.420 -9.299 1.206 1.00 95.31 230 CYS A O 1
ATOM 1879 N N . LEU A 1 231 ? -0.729 -7.797 -0.428 1.00 94.94 231 LEU A N 1
ATOM 1880 C CA . LEU A 1 231 ? 0.547 -8.013 -1.103 1.00 94.94 231 LEU A CA 1
ATOM 1881 C C . LEU A 1 231 ? 1.240 -6.664 -1.266 1.00 94.94 231 LEU A C 1
ATOM 1883 O O . LEU A 1 231 ? 0.631 -5.711 -1.751 1.00 94.94 231 LEU A O 1
ATOM 1887 N N . LEU A 1 232 ? 2.504 -6.594 -0.860 1.00 95.50 232 LEU A N 1
ATOM 1888 C CA . LEU A 1 232 ? 3.321 -5.391 -0.932 1.00 95.50 232 LEU A CA 1
ATOM 1889 C C . LEU A 1 232 ? 4.455 -5.603 -1.939 1.00 95.50 232 LEU A C 1
ATOM 1891 O O . LEU A 1 232 ? 5.306 -6.468 -1.750 1.00 95.50 232 LEU A O 1
ATOM 1895 N N . ILE A 1 233 ? 4.459 -4.808 -3.006 1.00 96.00 233 ILE A N 1
ATOM 1896 C CA . ILE A 1 233 ? 5.520 -4.754 -4.010 1.00 96.00 233 ILE A CA 1
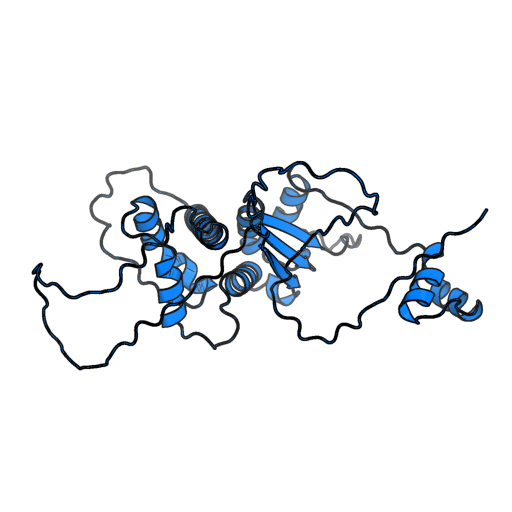ATOM 1897 C C . ILE A 1 233 ? 6.245 -3.427 -3.832 1.00 96.00 233 ILE A C 1
ATOM 1899 O O . ILE A 1 233 ? 5.642 -2.364 -3.960 1.00 96.00 233 ILE A O 1
ATOM 1903 N N . LEU A 1 234 ? 7.539 -3.502 -3.536 1.00 94.88 234 LEU A N 1
ATOM 1904 C CA . LEU A 1 234 ? 8.397 -2.343 -3.320 1.00 94.88 234 LEU A CA 1
ATOM 1905 C C . LEU A 1 234 ? 9.461 -2.299 -4.412 1.00 94.88 234 LEU A C 1
ATOM 1907 O O . LEU A 1 234 ? 10.128 -3.308 -4.652 1.00 94.88 234 LEU A O 1
ATOM 1911 N N . SER A 1 235 ? 9.659 -1.142 -5.037 1.00 94.62 235 SER A N 1
ATOM 1912 C CA . SER A 1 235 ? 10.762 -0.916 -5.968 1.00 94.62 235 SER A CA 1
ATOM 1913 C C . SER A 1 235 ? 11.701 0.168 -5.437 1.00 94.62 235 SER A C 1
ATOM 1915 O O . SER A 1 235 ? 11.290 1.136 -4.797 1.00 94.62 235 SER A O 1
ATOM 1917 N N . MET A 1 236 ? 13.004 -0.018 -5.644 1.00 91.88 236 MET A N 1
ATOM 1918 C CA . MET A 1 236 ? 14.034 0.948 -5.264 1.00 91.88 236 MET A CA 1
ATOM 1919 C C . MET A 1 236 ? 15.168 0.938 -6.276 1.00 91.88 236 MET A C 1
ATOM 1921 O O . MET A 1 236 ? 15.459 -0.087 -6.898 1.00 91.88 236 MET A O 1
ATOM 1925 N N . LYS A 1 237 ? 15.853 2.076 -6.390 1.00 88.00 237 LYS A N 1
ATOM 1926 C CA . LYS A 1 237 ? 17.097 2.163 -7.149 1.00 88.00 237 LYS A CA 1
ATOM 1927 C C . LYS A 1 237 ? 18.198 1.385 -6.424 1.00 88.00 237 LYS A C 1
ATOM 1929 O O . LYS A 1 237 ? 18.223 1.369 -5.191 1.00 88.00 237 LYS A O 1
ATOM 1934 N N . PRO A 1 238 ? 19.119 0.742 -7.162 1.00 82.06 238 PRO A N 1
ATOM 1935 C CA . PRO A 1 238 ? 20.265 0.103 -6.541 1.00 82.06 238 PRO A CA 1
ATOM 1936 C C . PRO A 1 238 ? 21.103 1.157 -5.798 1.00 82.06 238 PRO A C 1
ATOM 1938 O O . PRO A 1 238 ? 21.255 2.277 -6.301 1.00 82.06 238 PRO A O 1
ATOM 1941 N N . PRO A 1 239 ? 21.667 0.818 -4.624 1.00 75.19 239 PRO A N 1
ATOM 1942 C CA . PRO A 1 239 ? 22.540 1.734 -3.903 1.00 75.19 239 PRO A CA 1
ATOM 1943 C C . PRO A 1 239 ? 23.713 2.136 -4.805 1.00 75.19 239 PRO A C 1
ATOM 1945 O O . PRO A 1 239 ? 24.336 1.287 -5.446 1.00 75.19 239 PRO A O 1
ATOM 1948 N N . HIS A 1 240 ? 24.000 3.436 -4.892 1.00 74.06 240 HIS A N 1
ATOM 1949 C CA . HIS A 1 240 ? 25.176 3.912 -5.613 1.00 74.06 240 HIS A CA 1
ATOM 1950 C C . HIS A 1 240 ? 26.437 3.512 -4.840 1.00 74.06 240 HIS A C 1
ATOM 1952 O O . HIS A 1 240 ? 26.561 3.812 -3.656 1.00 74.06 240 HIS A O 1
ATOM 1958 N N . ASN A 1 241 ? 27.405 2.897 -5.527 1.00 61.47 241 ASN A N 1
ATOM 1959 C CA . ASN A 1 241 ? 28.704 2.492 -4.965 1.00 61.47 241 ASN A CA 1
ATOM 1960 C C . ASN A 1 241 ? 29.596 3.677 -4.536 1.00 61.47 241 ASN A C 1
ATOM 1962 O O . ASN A 1 241 ? 30.741 3.474 -4.134 1.00 61.47 241 ASN A O 1
ATOM 1966 N N . ASN A 1 242 ? 29.097 4.914 -4.599 1.00 61.00 242 ASN A N 1
ATOM 1967 C CA . ASN A 1 242 ? 29.815 6.055 -4.063 1.00 61.00 242 ASN A CA 1
ATOM 1968 C C . ASN A 1 242 ? 29.828 5.948 -2.539 1.00 61.00 242 ASN A C 1
ATOM 1970 O O . ASN A 1 242 ? 28.811 6.140 -1.867 1.00 61.00 242 ASN A O 1
ATOM 1974 N N . HIS A 1 243 ? 31.026 5.659 -2.035 1.00 54.72 243 HIS A N 1
ATOM 1975 C CA . HIS A 1 243 ? 31.433 5.351 -0.662 1.00 54.72 243 HIS A CA 1
ATOM 1976 C C . HIS A 1 243 ? 30.919 6.306 0.443 1.00 54.72 243 HIS A C 1
ATOM 1978 O O . HIS A 1 243 ? 31.114 6.029 1.625 1.00 54.72 243 HIS A O 1
ATOM 1984 N N . ASN A 1 244 ? 30.232 7.394 0.075 1.00 53.06 244 ASN A N 1
ATOM 1985 C CA . ASN A 1 244 ? 29.788 8.471 0.957 1.00 53.06 244 ASN A CA 1
ATOM 1986 C C . ASN A 1 244 ? 28.263 8.548 1.173 1.00 53.06 244 ASN A C 1
ATOM 1988 O O . ASN A 1 244 ? 27.823 9.344 1.995 1.00 53.06 244 ASN A O 1
ATOM 1992 N N . SER A 1 245 ? 27.435 7.733 0.505 1.00 52.12 245 SER A N 1
ATOM 1993 C CA . SER A 1 245 ? 25.966 7.756 0.696 1.00 52.12 245 SER A CA 1
ATOM 1994 C C . SER A 1 245 ? 25.463 6.618 1.594 1.00 52.12 245 SER A C 1
ATOM 1996 O O . SER A 1 245 ? 24.548 5.866 1.271 1.00 52.12 245 SER A O 1
ATOM 1998 N N . ARG A 1 246 ? 26.089 6.464 2.762 1.00 45.81 246 ARG A N 1
ATOM 1999 C CA . ARG A 1 246 ? 25.860 5.353 3.702 1.00 45.81 246 ARG A CA 1
ATOM 2000 C C . ARG A 1 246 ? 24.599 5.526 4.564 1.00 45.81 246 ARG A C 1
ATOM 2002 O O . ARG A 1 246 ? 24.637 5.316 5.769 1.00 45.81 246 ARG A O 1
ATOM 2009 N N . SER A 1 247 ? 23.483 5.930 3.963 1.00 52.72 247 SER A N 1
ATOM 2010 C CA . SER A 1 247 ? 22.197 6.052 4.663 1.00 52.72 247 SER A CA 1
ATOM 2011 C C . SER A 1 247 ? 21.089 5.338 3.894 1.00 52.72 247 SER A C 1
ATOM 2013 O O . SER A 1 247 ? 20.053 5.913 3.563 1.00 52.72 247 SER A O 1
ATOM 2015 N N . THR A 1 248 ? 21.310 4.057 3.597 1.00 59.00 248 THR A N 1
ATOM 2016 C CA . THR A 1 248 ? 20.189 3.114 3.554 1.00 59.00 248 THR A CA 1
ATOM 2017 C C . THR A 1 248 ? 19.675 3.008 4.984 1.00 59.00 248 THR A C 1
ATOM 2019 O O . THR A 1 248 ? 20.459 2.682 5.875 1.00 59.00 248 THR A O 1
ATOM 2022 N N . SER A 1 249 ? 18.411 3.358 5.233 1.00 65.25 249 SER A N 1
ATOM 2023 C CA . SER A 1 249 ? 17.851 3.303 6.587 1.00 65.25 249 SER A CA 1
ATOM 2024 C C . SER A 1 249 ? 18.019 1.897 7.173 1.00 65.25 249 SER A C 1
ATOM 2026 O O . SER A 1 249 ? 17.871 0.900 6.459 1.00 65.25 249 SER A O 1
ATOM 2028 N N . ASN A 1 250 ? 18.305 1.807 8.476 1.00 74.62 250 ASN A N 1
ATOM 2029 C CA . ASN A 1 250 ? 18.376 0.525 9.190 1.00 74.62 250 ASN A CA 1
ATOM 2030 C C . ASN A 1 250 ? 17.107 -0.314 8.952 1.00 74.62 250 ASN A C 1
ATOM 2032 O O . ASN A 1 250 ? 17.170 -1.537 8.887 1.00 74.62 250 ASN A O 1
ATOM 2036 N N . THR A 1 251 ? 15.967 0.349 8.739 1.00 74.25 251 THR A N 1
ATOM 2037 C CA . THR A 1 251 ? 14.687 -0.274 8.396 1.00 74.25 251 THR A CA 1
ATOM 2038 C C . THR A 1 251 ? 14.692 -0.952 7.026 1.00 74.25 251 THR A C 1
ATOM 2040 O O . THR A 1 251 ? 14.209 -2.069 6.902 1.00 74.25 251 THR A O 1
ATOM 2043 N N . LEU A 1 252 ? 15.260 -0.345 5.979 1.00 75.69 252 LEU A N 1
ATOM 2044 C CA . LEU A 1 252 ? 15.370 -1.020 4.677 1.00 75.69 252 LEU A CA 1
ATOM 2045 C C . LEU A 1 252 ? 16.299 -2.234 4.755 1.00 75.69 252 LEU A C 1
ATOM 2047 O O . LEU A 1 252 ? 16.036 -3.259 4.124 1.00 75.69 252 LEU A O 1
ATOM 2051 N N . GLN A 1 253 ? 17.346 -2.148 5.576 1.00 78.94 253 GLN A N 1
ATOM 2052 C CA . GLN A 1 253 ? 18.199 -3.296 5.850 1.00 78.94 253 GLN A CA 1
ATOM 2053 C C . GLN A 1 253 ? 17.429 -4.396 6.593 1.00 78.94 253 GLN A C 1
ATOM 2055 O O . GLN A 1 253 ? 17.489 -5.548 6.170 1.00 78.94 253 GLN A O 1
ATOM 2060 N N . SER A 1 254 ? 16.636 -4.066 7.618 1.00 79.06 254 SER A N 1
ATOM 2061 C CA . SER A 1 254 ? 15.818 -5.066 8.317 1.00 79.06 254 SER A CA 1
ATOM 2062 C C . SER A 1 254 ? 14.761 -5.700 7.409 1.00 79.06 254 SER A C 1
ATOM 2064 O O . SER A 1 254 ? 14.514 -6.899 7.502 1.00 79.06 254 SER A O 1
ATOM 2066 N N . ILE A 1 255 ? 14.187 -4.925 6.481 1.00 81.31 255 ILE A N 1
ATOM 2067 C CA . ILE A 1 255 ? 13.269 -5.434 5.450 1.00 81.31 255 ILE A CA 1
ATOM 2068 C C . ILE A 1 255 ? 13.977 -6.458 4.564 1.00 81.31 255 ILE A C 1
ATOM 2070 O O . ILE A 1 255 ? 13.418 -7.510 4.280 1.00 81.31 255 ILE A O 1
ATOM 2074 N N . SER A 1 256 ? 15.220 -6.186 4.156 1.00 77.50 256 SER A N 1
ATOM 2075 C CA . SER A 1 256 ? 15.978 -7.103 3.293 1.00 77.50 256 SER A CA 1
ATOM 2076 C C . SER A 1 256 ? 16.299 -8.450 3.952 1.00 77.50 256 SER A C 1
ATOM 2078 O O . SER A 1 256 ? 16.542 -9.429 3.252 1.00 77.50 256 SER A O 1
ATOM 2080 N N . THR A 1 257 ? 16.289 -8.500 5.287 1.00 81.56 257 THR A N 1
ATOM 2081 C CA . THR A 1 257 ? 16.544 -9.710 6.080 1.00 81.56 257 THR A CA 1
ATOM 2082 C C . THR A 1 257 ? 15.271 -10.426 6.537 1.00 81.56 257 THR A C 1
ATOM 2084 O O . THR A 1 257 ? 15.361 -11.508 7.113 1.00 81.56 257 THR A O 1
ATOM 2087 N N . ASP A 1 258 ? 14.087 -9.847 6.318 1.00 83.38 258 ASP A N 1
ATOM 2088 C CA . ASP A 1 258 ? 12.819 -10.467 6.705 1.00 83.38 258 ASP A CA 1
ATOM 2089 C C . ASP A 1 258 ? 12.521 -11.665 5.792 1.00 83.38 258 ASP A C 1
ATOM 2091 O O . ASP A 1 258 ? 12.445 -11.538 4.572 1.00 83.38 258 ASP A O 1
ATOM 2095 N N . SER A 1 259 ? 12.309 -12.840 6.390 1.00 84.62 259 SER A N 1
ATOM 2096 C CA . SER A 1 259 ? 12.010 -14.094 5.677 1.00 84.62 259 SER A CA 1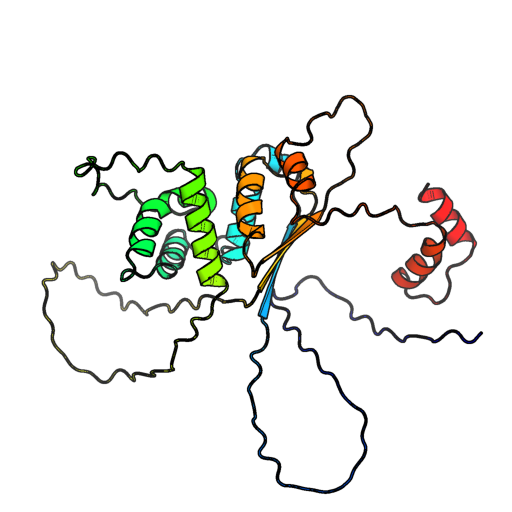
ATOM 2097 C C . SER A 1 259 ? 10.782 -14.036 4.758 1.00 84.62 259 SER A C 1
ATOM 2099 O O . SER A 1 259 ? 10.652 -14.848 3.844 1.00 84.62 259 SER A O 1
ATOM 2101 N N . ARG A 1 260 ? 9.874 -13.085 4.992 1.00 85.44 260 ARG A N 1
ATOM 2102 C CA . ARG A 1 260 ? 8.658 -12.879 4.194 1.00 85.44 260 ARG A CA 1
ATOM 2103 C C . ARG A 1 260 ? 8.917 -12.030 2.952 1.00 85.44 260 ARG A C 1
ATOM 2105 O O . ARG A 1 260 ? 8.046 -11.922 2.092 1.00 85.44 260 ARG A O 1
ATOM 2112 N N . VAL A 1 261 ? 10.090 -11.407 2.861 1.00 86.50 261 VAL A N 1
ATOM 2113 C CA . VAL A 1 261 ? 10.458 -10.503 1.778 1.00 86.50 261 VAL A CA 1
ATOM 2114 C C . VAL A 1 261 ? 11.238 -11.269 0.721 1.00 86.50 261 VAL A C 1
ATOM 2116 O O . VAL A 1 261 ? 12.337 -11.769 0.947 1.00 86.50 261 VAL A O 1
ATOM 2119 N N . TYR A 1 262 ? 10.678 -11.318 -0.484 1.00 90.00 262 TYR A N 1
ATOM 2120 C CA . TYR A 1 262 ? 11.386 -11.814 -1.655 1.00 90.00 262 TYR A CA 1
ATOM 2121 C C . TYR A 1 262 ? 12.132 -10.662 -2.335 1.00 90.00 262 TYR A C 1
ATOM 2123 O O . TYR A 1 262 ? 11.546 -9.871 -3.077 1.00 90.00 262 TYR A O 1
ATOM 2131 N N . LEU A 1 263 ? 13.437 -10.558 -2.077 1.00 89.25 263 LEU A N 1
ATOM 2132 C CA . LEU A 1 263 ? 14.291 -9.551 -2.699 1.00 89.25 263 LEU A CA 1
ATOM 2133 C C . LEU A 1 263 ? 14.819 -10.052 -4.049 1.00 89.25 263 LEU A C 1
ATOM 2135 O O . LEU A 1 263 ? 15.545 -11.044 -4.118 1.00 89.25 263 LEU A O 1
ATOM 2139 N N . ARG A 1 264 ? 14.516 -9.323 -5.128 1.00 90.56 264 ARG A N 1
ATOM 2140 C CA . ARG A 1 264 ? 15.028 -9.621 -6.471 1.00 90.56 264 ARG A CA 1
ATOM 2141 C C . ARG A 1 264 ? 15.695 -8.400 -7.086 1.00 90.56 264 ARG A C 1
ATOM 2143 O O . ARG A 1 264 ? 15.041 -7.402 -7.368 1.00 90.56 264 ARG A O 1
ATOM 2150 N N . ARG A 1 265 ? 16.995 -8.511 -7.367 1.00 89.25 265 ARG A N 1
ATOM 2151 C CA . ARG A 1 265 ? 17.705 -7.534 -8.196 1.00 89.25 265 ARG A CA 1
ATOM 2152 C C . ARG A 1 265 ? 17.338 -7.775 -9.656 1.00 89.25 265 ARG A C 1
ATOM 2154 O O . ARG A 1 265 ? 17.610 -8.848 -10.192 1.00 89.25 265 ARG A O 1
ATOM 2161 N N . LEU A 1 266 ? 16.719 -6.786 -10.287 1.00 89.94 266 LEU A N 1
ATOM 2162 C CA . LEU A 1 266 ? 16.467 -6.828 -11.721 1.00 89.94 266 LEU A CA 1
ATOM 2163 C C . LEU A 1 266 ? 17.760 -6.441 -12.456 1.00 89.94 266 LEU A C 1
ATOM 2165 O O . LEU A 1 266 ? 18.350 -5.408 -12.122 1.00 89.94 266 LEU A O 1
ATOM 2169 N N . PRO A 1 267 ? 18.251 -7.270 -13.396 1.00 88.38 267 PRO A N 1
ATOM 2170 C CA . PRO A 1 267 ? 19.371 -6.877 -14.234 1.00 88.38 267 PRO A CA 1
ATOM 2171 C C . PRO A 1 267 ? 18.954 -5.712 -15.137 1.00 88.38 267 PRO A C 1
ATOM 2173 O O . PRO A 1 267 ? 17.768 -5.516 -15.414 1.00 88.38 267 PRO A O 1
ATOM 2176 N N . GLY A 1 268 ? 19.941 -4.952 -15.614 1.00 87.25 268 GLY A N 1
ATOM 2177 C CA . GLY A 1 268 ? 19.712 -4.019 -16.712 1.00 87.25 268 GLY A CA 1
ATOM 2178 C C . GLY A 1 268 ? 19.196 -4.753 -17.953 1.00 87.25 268 GLY A C 1
ATOM 2179 O O . GLY A 1 268 ? 19.363 -5.968 -18.091 1.00 87.25 268 GLY A O 1
ATOM 2180 N N . LEU A 1 269 ? 18.559 -4.013 -18.858 1.00 88.62 269 LEU A N 1
ATOM 2181 C CA . LEU A 1 269 ? 18.081 -4.575 -20.114 1.00 88.62 269 LEU A CA 1
ATOM 2182 C C . LEU A 1 269 ? 19.275 -5.025 -20.966 1.00 88.62 269 LEU A C 1
ATOM 2184 O O . LEU A 1 269 ? 20.097 -4.211 -21.376 1.00 88.62 269 LEU A O 1
ATOM 2188 N N . GLU A 1 270 ? 19.376 -6.326 -21.234 1.00 90.31 270 GLU A N 1
ATOM 2189 C CA . GLU A 1 270 ? 20.464 -6.853 -22.058 1.00 90.31 270 GLU A CA 1
ATOM 2190 C C . GLU A 1 270 ? 20.316 -6.399 -23.518 1.00 90.31 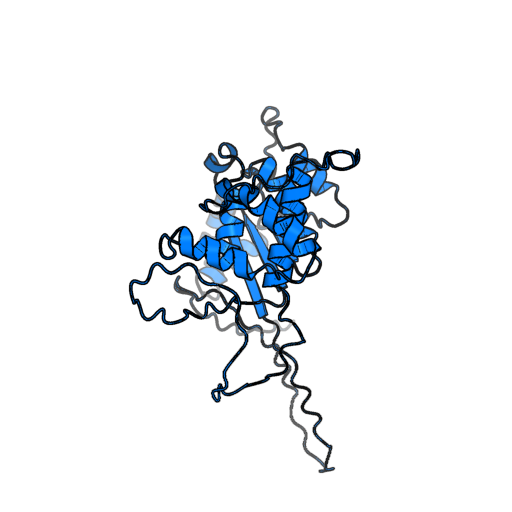270 GLU A C 1
ATOM 2192 O O . GLU A 1 270 ? 19.218 -6.425 -24.082 1.00 90.31 270 GLU A O 1
ATOM 2197 N N . LEU A 1 271 ? 21.441 -6.074 -24.167 1.00 88.62 271 LEU A N 1
ATOM 2198 C CA . LEU A 1 271 ? 21.479 -5.552 -25.543 1.00 88.62 271 LEU A CA 1
ATOM 2199 C C . LEU A 1 271 ? 20.724 -6.434 -26.551 1.00 88.62 271 LEU A C 1
ATOM 2201 O O . LEU A 1 271 ? 20.091 -5.933 -27.478 1.00 88.62 271 LEU A O 1
ATOM 2205 N N . ARG A 1 272 ? 20.727 -7.760 -26.346 1.00 89.94 272 ARG A N 1
ATOM 2206 C CA . ARG A 1 272 ? 20.009 -8.708 -27.216 1.00 89.94 272 ARG A CA 1
ATOM 2207 C C . ARG A 1 272 ? 18.493 -8.494 -27.246 1.00 89.94 272 ARG A C 1
ATOM 2209 O O . ARG A 1 272 ? 17.854 -8.904 -28.210 1.00 89.94 272 ARG A O 1
ATOM 2216 N N . TYR A 1 273 ? 17.920 -7.857 -26.226 1.00 93.88 273 TYR A N 1
ATOM 2217 C CA . TYR A 1 273 ? 16.486 -7.581 -26.143 1.00 93.88 273 TYR A CA 1
ATOM 2218 C C . TYR A 1 273 ? 16.103 -6.190 -26.664 1.00 93.88 273 TYR A C 1
ATOM 2220 O O . TYR A 1 273 ? 14.923 -5.962 -26.930 1.00 93.88 273 TYR A O 1
ATOM 2228 N N . LEU A 1 274 ? 17.065 -5.279 -26.868 1.00 92.19 274 LEU A N 1
ATOM 2229 C CA . LEU A 1 274 ? 16.788 -3.902 -27.299 1.00 92.19 274 LEU A CA 1
ATOM 2230 C C . LEU A 1 274 ? 16.063 -3.843 -28.645 1.00 92.19 274 LEU A C 1
ATOM 2232 O O . LEU A 1 274 ? 15.102 -3.094 -28.792 1.00 92.19 274 LEU A O 1
ATOM 2236 N N . ALA A 1 275 ? 16.477 -4.661 -29.616 1.00 92.88 275 ALA A N 1
ATOM 2237 C CA . ALA A 1 275 ? 15.837 -4.692 -30.930 1.00 92.88 275 ALA A CA 1
ATOM 2238 C C . ALA A 1 275 ? 14.370 -5.145 -30.842 1.00 92.88 275 ALA A C 1
ATOM 2240 O O . ALA A 1 275 ? 13.505 -4.533 -31.465 1.00 92.88 275 ALA A O 1
ATOM 2241 N N . THR A 1 276 ? 14.083 -6.180 -30.045 1.00 95.06 276 THR A N 1
ATOM 2242 C CA . THR A 1 276 ? 12.720 -6.687 -29.830 1.00 95.06 276 THR A CA 1
ATOM 2243 C C . THR A 1 276 ? 11.855 -5.661 -29.109 1.00 95.06 276 THR A C 1
ATOM 2245 O O . THR A 1 276 ? 10.730 -5.411 -29.533 1.00 95.06 276 THR A O 1
ATOM 2248 N N . LEU A 1 277 ? 12.387 -5.022 -28.063 1.00 94.56 277 LEU A N 1
ATOM 2249 C CA . LEU A 1 277 ? 11.676 -3.975 -27.337 1.00 94.56 277 LEU A CA 1
ATOM 2250 C C . LEU A 1 277 ? 11.379 -2.772 -28.243 1.00 94.56 277 LEU A C 1
ATOM 2252 O O . LEU A 1 277 ? 10.262 -2.268 -28.250 1.00 94.56 277 LEU A O 1
ATOM 2256 N N . ALA A 1 278 ? 12.342 -2.350 -29.064 1.00 94.19 278 ALA A N 1
ATOM 2257 C CA . ALA A 1 278 ? 12.139 -1.281 -30.036 1.00 94.19 278 ALA A CA 1
ATOM 2258 C C . ALA A 1 278 ? 11.084 -1.653 -31.091 1.00 94.19 278 ALA A C 1
ATOM 2260 O O . ALA A 1 278 ? 10.259 -0.815 -31.443 1.00 94.19 278 ALA A O 1
ATOM 2261 N N . CYS A 1 279 ? 11.059 -2.909 -31.555 1.00 96.38 279 CYS A N 1
ATOM 2262 C CA . CYS A 1 279 ? 10.002 -3.407 -32.441 1.00 96.38 279 CYS A CA 1
ATOM 2263 C C . CYS A 1 279 ? 8.619 -3.298 -31.779 1.00 96.38 279 CYS A C 1
ATOM 2265 O O . CYS A 1 279 ? 7.680 -2.829 -32.417 1.00 96.38 279 CYS A O 1
ATOM 2267 N N . GLN A 1 280 ? 8.506 -3.674 -30.500 1.00 95.69 280 GLN A N 1
ATOM 2268 C CA . GLN A 1 280 ? 7.259 -3.581 -29.734 1.00 95.69 280 GLN A CA 1
ATOM 2269 C C . GLN A 1 280 ? 6.806 -2.129 -29.541 1.00 95.69 280 GLN A C 1
ATOM 2271 O O . GLN A 1 280 ? 5.665 -1.807 -29.855 1.00 95.69 280 GLN A O 1
ATOM 2276 N N . ILE A 1 281 ? 7.697 -1.245 -29.083 1.00 93.94 281 ILE A N 1
ATOM 2277 C CA . ILE A 1 281 ? 7.384 0.173 -28.835 1.00 93.94 281 ILE A CA 1
ATOM 2278 C C . ILE A 1 281 ? 6.955 0.876 -30.127 1.00 93.94 281 ILE A C 1
ATOM 2280 O O . ILE A 1 281 ? 5.989 1.632 -30.131 1.00 93.94 281 ILE A O 1
ATOM 2284 N N . LEU A 1 282 ? 7.656 0.618 -31.234 1.00 94.06 282 LEU A N 1
ATOM 2285 C CA . LEU A 1 282 ? 7.370 1.243 -32.528 1.00 94.06 282 LEU A CA 1
ATOM 2286 C C . LEU A 1 282 ? 6.257 0.531 -33.309 1.00 94.06 282 LEU A C 1
ATOM 2288 O O . LEU A 1 282 ? 5.888 0.997 -34.382 1.00 94.06 282 LEU A O 1
ATOM 2292 N N . SER A 1 283 ? 5.739 -0.592 -32.799 1.00 96.19 283 SER A N 1
ATOM 2293 C CA . SER A 1 283 ? 4.763 -1.443 -33.492 1.00 96.19 283 SER A CA 1
ATOM 2294 C C . SER A 1 283 ? 5.211 -1.850 -34.906 1.00 96.19 283 SER A C 1
ATOM 2296 O O . SER A 1 283 ? 4.435 -1.822 -35.858 1.00 96.19 283 SER A O 1
ATOM 2298 N N . VAL A 1 284 ? 6.485 -2.232 -35.057 1.00 97.38 284 VAL A N 1
ATOM 2299 C CA . VAL A 1 284 ? 7.070 -2.689 -36.330 1.00 97.38 284 VAL A CA 1
ATOM 2300 C C . VAL A 1 284 ? 7.593 -4.115 -36.218 1.00 97.38 284 VAL A C 1
ATOM 2302 O O . VAL A 1 284 ? 8.062 -4.540 -35.168 1.00 97.38 284 VAL A O 1
ATOM 2305 N N . HIS A 1 285 ? 7.603 -4.854 -37.327 1.00 95.88 285 HIS A N 1
ATOM 2306 C CA . HIS A 1 285 ? 8.167 -6.210 -37.352 1.00 95.88 285 HIS A CA 1
ATOM 2307 C C . HIS A 1 285 ? 9.696 -6.242 -37.262 1.00 95.88 285 HIS A C 1
ATOM 2309 O O . HIS A 1 285 ? 10.272 -7.246 -36.845 1.00 95.88 285 HIS A O 1
ATOM 2315 N N . LYS A 1 286 ? 10.367 -5.174 -37.704 1.00 96.12 286 LYS A N 1
ATOM 2316 C CA . LYS A 1 286 ? 11.826 -5.094 -37.714 1.00 96.12 286 LYS A CA 1
ATOM 2317 C C . LYS A 1 286 ? 12.294 -3.650 -37.659 1.00 96.12 286 LYS A C 1
ATOM 2319 O O . LYS A 1 286 ? 11.856 -2.813 -38.442 1.00 96.12 286 LYS A O 1
ATOM 2324 N N . VAL A 1 287 ? 13.260 -3.395 -36.787 1.00 95.62 287 VAL A N 1
ATOM 2325 C CA . VAL A 1 287 ? 13.951 -2.109 -36.682 1.00 95.62 287 VAL A CA 1
ATOM 2326 C C . VAL A 1 287 ? 15.211 -2.140 -37.568 1.00 95.62 287 VAL A C 1
ATOM 2328 O O . VAL A 1 287 ? 15.941 -3.139 -37.554 1.00 95.62 287 VAL A O 1
ATOM 2331 N N . PRO A 1 288 ? 15.502 -1.088 -38.357 1.00 96.50 288 PRO A N 1
ATOM 2332 C CA . PRO A 1 288 ? 16.742 -0.984 -39.123 1.00 96.50 288 PRO A CA 1
ATOM 2333 C C . PRO A 1 288 ? 17.996 -1.186 -38.263 1.00 96.50 288 PRO A C 1
ATOM 2335 O O . PRO A 1 288 ? 18.109 -0.652 -37.161 1.00 96.50 288 PRO A O 1
ATOM 2338 N N . THR A 1 289 ? 18.996 -1.893 -38.795 1.00 93.81 289 THR A N 1
ATOM 2339 C CA . THR A 1 289 ? 20.238 -2.223 -38.067 1.00 93.81 289 THR A CA 1
ATOM 2340 C C . THR A 1 289 ? 21.003 -0.992 -37.585 1.00 93.81 289 THR A C 1
ATOM 2342 O O . THR A 1 289 ? 21.646 -1.049 -36.541 1.00 93.81 289 THR A O 1
ATOM 2345 N N . LYS A 1 290 ? 20.908 0.134 -38.304 1.00 95.00 290 LYS A N 1
ATOM 2346 C CA . LYS A 1 290 ? 21.482 1.419 -37.877 1.00 95.00 290 LYS A CA 1
ATOM 2347 C C . LYS A 1 290 ? 20.884 1.903 -36.552 1.00 95.00 290 LYS A C 1
ATOM 2349 O O . LYS A 1 290 ? 21.633 2.340 -35.692 1.00 95.00 290 LYS A O 1
ATOM 2354 N N . ILE A 1 291 ? 19.571 1.764 -36.361 1.00 92.19 291 ILE A N 1
ATOM 2355 C CA . ILE A 1 291 ? 18.896 2.155 -35.114 1.00 92.19 291 ILE A CA 1
ATOM 2356 C C . ILE A 1 291 ? 19.297 1.210 -33.980 1.00 92.19 291 ILE A C 1
ATOM 2358 O O . ILE A 1 291 ? 19.587 1.671 -32.886 1.00 92.19 291 ILE A O 1
ATOM 2362 N N . VAL A 1 292 ? 19.403 -0.098 -34.244 1.00 91.94 292 VAL A N 1
ATOM 2363 C CA . VAL A 1 292 ? 19.886 -1.063 -33.237 1.00 91.94 292 VAL A CA 1
ATOM 2364 C C . VAL A 1 292 ? 21.304 -0.720 -32.765 1.00 91.94 292 VAL A C 1
ATOM 2366 O O . VAL A 1 292 ? 21.577 -0.801 -31.573 1.00 91.94 292 VAL A O 1
ATOM 2369 N N . LYS A 1 293 ? 22.197 -0.288 -33.670 1.00 92.44 293 LYS A N 1
ATOM 2370 C CA . LYS A 1 293 ? 23.541 0.185 -33.291 1.00 92.44 293 LYS A CA 1
ATOM 2371 C C . LYS A 1 293 ? 23.480 1.409 -32.379 1.00 92.44 293 LYS A C 1
ATOM 2373 O O . LYS A 1 293 ? 24.085 1.380 -31.316 1.00 92.44 293 LYS A O 1
ATOM 2378 N N . VAL A 1 294 ? 22.689 2.419 -32.748 1.00 93.44 294 VAL A N 1
ATOM 2379 C CA . VAL A 1 294 ? 22.507 3.634 -31.934 1.00 93.44 294 VAL A CA 1
ATOM 2380 C C . VAL A 1 294 ? 21.941 3.305 -30.549 1.00 93.44 294 VAL A C 1
ATOM 2382 O O . VAL A 1 294 ? 22.417 3.839 -29.551 1.00 93.44 294 VAL A O 1
ATOM 2385 N N . LEU A 1 295 ? 20.962 2.397 -30.466 1.00 89.56 295 LEU A N 1
ATOM 2386 C CA . LEU A 1 295 ? 20.405 1.939 -29.189 1.00 89.56 295 LEU A CA 1
ATOM 2387 C C . LEU A 1 295 ? 21.466 1.241 -28.329 1.00 89.56 295 LEU A C 1
ATOM 2389 O O . LEU A 1 295 ? 21.570 1.529 -27.142 1.00 89.56 295 LEU A O 1
ATOM 2393 N N . ASN A 1 296 ? 22.283 0.367 -28.921 1.00 88.81 296 ASN A N 1
ATOM 2394 C CA . ASN A 1 296 ? 23.349 -0.320 -28.192 1.00 88.81 296 ASN A CA 1
ATOM 2395 C C . ASN A 1 296 ? 24.443 0.637 -27.693 1.00 88.81 296 ASN A C 1
ATOM 2397 O O . ASN A 1 296 ? 25.010 0.403 -26.633 1.00 88.81 296 ASN A O 1
ATOM 2401 N N . GLU A 1 297 ? 24.749 1.692 -28.450 1.00 92.25 297 GLU A N 1
ATOM 2402 C CA . GLU A 1 297 ? 25.729 2.714 -28.062 1.00 92.25 297 GLU A CA 1
ATOM 2403 C C . GLU A 1 297 ? 25.191 3.642 -26.964 1.00 92.25 297 GLU A C 1
ATOM 2405 O O . GLU A 1 297 ? 25.943 4.021 -26.076 1.00 92.25 297 GLU A O 1
ATOM 2410 N N . SER A 1 298 ? 23.895 3.975 -26.995 1.00 88.00 298 SER A N 1
ATOM 2411 C CA . SER A 1 298 ? 23.279 4.921 -26.048 1.00 88.00 298 SER A CA 1
ATOM 2412 C C . SER A 1 298 ? 22.903 4.299 -24.699 1.00 88.00 298 SER A C 1
ATOM 2414 O O . SER A 1 298 ? 22.642 5.026 -23.744 1.00 88.00 298 SER A O 1
ATOM 2416 N N . CYS A 1 299 ? 22.794 2.970 -24.629 1.00 80.25 299 CYS A N 1
ATOM 2417 C CA . CYS A 1 299 ? 22.395 2.243 -23.420 1.00 80.25 299 CYS A CA 1
ATOM 2418 C C . CYS A 1 299 ? 23.574 1.653 -22.621 1.00 80.25 299 CYS A C 1
ATOM 2420 O O . CYS A 1 299 ? 23.322 0.999 -21.606 1.00 80.25 299 CYS A O 1
ATOM 2422 N N . ASN A 1 300 ? 24.816 1.864 -23.070 1.00 63.19 300 ASN A N 1
ATOM 2423 C CA . ASN A 1 300 ? 26.044 1.565 -22.319 1.00 63.19 300 ASN A CA 1
ATOM 2424 C C . ASN A 1 300 ? 26.490 2.781 -21.502 1.00 63.19 300 ASN A C 1
ATOM 2426 O O . ASN A 1 300 ? 27.011 2.559 -20.387 1.00 63.19 300 ASN A O 1
#

Secondary structure (DSSP, 8-state):
-PPPPP---PPP--S---S-EE------PPP---------------PPPEEEEEEEE--GGGGGSTTHHHHHHHHHHHT--STTS-HHHHHHHHHTTS-TT-HHHHHHHHTGGGGHHHHT--PPPP-TTSS-TT-TT----HHHHHHHHHHHHHHHHH---TT-------------------------------------SEEEEEEE-GGGS-HHHHHHHHHHHTSTTEEEEE--PPPP--TT-----HHHHHHHH-TT----PPPPPPHHHHHHHHHHHHT-S---HHHHHHHHHHT-

Organism: NCBI:txid392032